Protein AF-A0A0F9B586-F1 (afdb_monomer)

Organism: NCBI:txid412755

Radius of gyration: 29.99 Å; Cα contacts (8 Å, |Δi|>4): 279; chains: 1; bounding box: 81×64×62 Å

Secondary structure (DSSP, 8-state):
-----SEEEEEEEEEETTTTEEEE-GGGGT---HHHHHHHHHHHTT--TTTSPPPPEEEEEEEE--SS-SSS-SS-EEEEEEGGGTHHHHHHHHHH-GGGGGTT-TTT-EEEEEEEEEEEETTEEEEEEEEEEEEEPSSPPPGGGGGGS--TTSSS----HHHHHHHHHT---GGGGSSSTTTGGGS-S--------------------TTSS-TTTSTTSSGGGGG-TTHHHHGGG-

Foldseek 3Di:
DDDDDFKQKWWWFFLFPPVRDIATACVSVPDDAPLVVQQVVCVVVVHDPVPGRDGTFIKMWGFAADDPDPPDHRATDIDIDTCQQEVVVVVVVCVVPVVLVCQVPQFFHWDWDWDWDWDDDPRDIDTHTPDIDTHHDPHGGDPCSSVVTDDPVVVHDHDDNVVSVCSRVVPDDPPPPPPPPPPPPPPPDDDDDDDDDDDDDDDDDDDQFPVRDHQQPCQPVDPVLVVGPCSVVSVVSD

pLDDT: mean 80.59, std 20.99, range [25.33, 97.44]

Sequence (238 aa):
KGNPWYKRPIWVHRSIGTDNDSVVCLKTIGKKCPICIYREEQLKGGMDYKEAIKKPQLRNLYCLIPKGHKDYDEEIHIWDIANGNFQQELDNELDEAPELGIFPDPADGKTLRIRFSEDSFLGNKFAQASRIDFEDRKKKYKDSIMDKAPNLDEAFTVLSYKDLEQKFLEIENEEEEEEQTQSEKKRKKKSLKKKGKEKKVDKKGKKKCPHGHKLGKDFDDFDDCDKCEVRKACEKES

Mean predicted aligned error: 15.21 Å

Solvent-accessible surface area (backbone atoms only — not comparable to full-atom values): 15115 Å² total; per-residue (Å²): 136,83,78,94,70,57,65,43,75,40,30,31,36,66,65,42,45,94,84,45,39,74,44,54,37,38,58,56,77,75,40,86,34,57,72,60,50,55,31,51,52,39,49,74,72,66,46,53,79,89,78,38,66,77,76,61,45,57,28,33,39,30,66,44,60,50,76,93,46,93,92,46,69,78,46,87,44,80,46,79,44,49,32,83,33,41,53,51,54,53,49,53,55,33,71,78,38,57,80,59,66,49,30,82,45,56,58,83,21,40,40,80,49,74,41,70,40,84,45,74,56,97,88,45,74,45,72,28,54,76,46,76,45,82,39,82,56,95,65,64,46,60,73,73,56,60,80,71,53,78,63,67,82,74,72,59,73,76,68,53,66,65,57,49,40,32,50,58,70,66,54,81,68,82,73,72,70,71,77,68,68,76,76,62,81,77,76,86,78,82,83,90,84,85,85,92,83,91,81,84,88,85,90,85,91,79,90,71,45,92,88,72,55,59,70,21,76,59,72,77,77,46,84,67,46,84,76,38,91,57,42,77,60,21,61,73,60,82

Structure (mmCIF, N/CA/C/O backbone):
data_AF-A0A0F9B586-F1
#
_entry.id   AF-A0A0F9B586-F1
#
loop_
_atom_site.group_PDB
_atom_site.id
_atom_site.type_symbol
_atom_site.label_atom_id
_atom_site.label_alt_id
_atom_site.label_comp_id
_atom_site.label_asym_id
_atom_site.label_entity_id
_atom_site.label_seq_id
_atom_site.pdbx_PDB_ins_code
_atom_site.Cartn_x
_atom_site.Cartn_y
_atom_site.Cartn_z
_atom_site.occupancy
_atom_site.B_iso_or_equiv
_atom_site.auth_seq_id
_atom_site.auth_comp_id
_atom_site.auth_asym_id
_atom_site.auth_atom_id
_atom_site.pdbx_PDB_model_num
ATOM 1 N N . LYS A 1 1 ? -12.264 -18.801 -0.108 1.00 46.25 1 LYS A N 1
ATOM 2 C CA . LYS A 1 1 ? -12.443 -17.647 0.804 1.00 46.25 1 LYS A CA 1
ATOM 3 C C . LYS A 1 1 ? -11.095 -17.403 1.467 1.00 46.25 1 LYS A C 1
ATOM 5 O O . LYS A 1 1 ? -10.539 -18.369 1.971 1.00 46.25 1 LYS A O 1
ATOM 10 N N . GLY A 1 2 ? -10.530 -16.204 1.314 1.00 56.53 2 GLY A N 1
ATOM 11 C CA . GLY A 1 2 ? -9.230 -15.840 1.891 1.00 56.53 2 GLY A CA 1
ATOM 12 C C . GLY A 1 2 ? -9.328 -15.510 3.381 1.00 56.53 2 GLY A C 1
ATOM 13 O O . GLY A 1 2 ? -10.416 -15.563 3.955 1.00 56.53 2 GLY A O 1
ATOM 14 N N . ASN A 1 3 ? -8.194 -15.170 3.993 1.00 60.81 3 ASN A N 1
ATOM 15 C CA . ASN A 1 3 ? -8.160 -14.690 5.372 1.00 60.81 3 ASN A CA 1
ATOM 16 C C . ASN A 1 3 ? -8.679 -13.245 5.438 1.00 60.81 3 ASN A C 1
ATOM 18 O O . ASN A 1 3 ? -8.354 -12.460 4.543 1.00 60.81 3 ASN A O 1
ATOM 22 N N . PRO A 1 4 ? -9.458 -12.876 6.472 1.00 66.00 4 PRO A N 1
ATOM 23 C CA . PRO A 1 4 ? -9.844 -11.491 6.687 1.00 66.00 4 PRO A CA 1
ATOM 24 C C . PRO A 1 4 ? -8.580 -10.660 6.863 1.00 66.00 4 PRO A C 1
ATOM 26 O O . PRO A 1 4 ? -7.723 -10.964 7.695 1.00 66.00 4 PRO A O 1
ATOM 29 N N . TRP A 1 5 ? -8.442 -9.636 6.033 1.00 80.56 5 TRP A N 1
ATOM 30 C CA . TRP A 1 5 ? -7.235 -8.838 6.000 1.00 80.56 5 TRP A CA 1
ATOM 31 C C . TRP A 1 5 ? -7.595 -7.380 5.749 1.00 80.56 5 TRP A C 1
ATOM 33 O O . TRP A 1 5 ? -8.397 -7.058 4.878 1.00 80.56 5 TRP A O 1
ATOM 43 N N . TYR A 1 6 ? -7.026 -6.498 6.563 1.00 86.12 6 TYR A N 1
ATOM 44 C CA . TYR A 1 6 ? -7.414 -5.090 6.632 1.00 86.12 6 TYR A CA 1
ATOM 45 C C . TYR A 1 6 ? -6.625 -4.200 5.662 1.00 86.12 6 TYR A C 1
ATOM 47 O O . TYR A 1 6 ? -6.967 -3.027 5.504 1.00 86.12 6 TYR A O 1
ATOM 55 N N . LYS A 1 7 ? -5.568 -4.736 5.027 1.00 93.00 7 LYS A N 1
ATOM 56 C CA . LYS A 1 7 ? -4.679 -3.987 4.127 1.00 93.00 7 LYS A CA 1
ATOM 57 C C . LYS A 1 7 ? -4.295 -4.760 2.869 1.00 93.00 7 LYS A C 1
ATOM 59 O O . LYS A 1 7 ? -3.895 -5.906 2.958 1.00 93.00 7 LYS A O 1
ATOM 64 N N . ARG A 1 8 ? -4.265 -4.145 1.694 1.00 94.62 8 ARG A N 1
ATOM 65 C CA . ARG A 1 8 ? -3.755 -4.772 0.468 1.00 94.62 8 ARG A CA 1
ATOM 66 C C . ARG A 1 8 ? -2.585 -3.968 -0.099 1.00 94.62 8 ARG A C 1
ATOM 68 O O . ARG A 1 8 ? -2.818 -2.887 -0.641 1.00 94.62 8 ARG A O 1
ATOM 75 N N . PRO A 1 9 ? -1.336 -4.467 0.006 1.00 95.19 9 PRO A N 1
ATOM 76 C CA . PRO A 1 9 ? -0.193 -3.823 -0.628 1.00 95.19 9 PRO A CA 1
ATOM 77 C C . PRO A 1 9 ? -0.266 -3.981 -2.148 1.00 95.19 9 PRO A C 1
ATOM 79 O O . PRO A 1 9 ? -0.457 -5.094 -2.654 1.00 95.19 9 PRO A O 1
ATOM 82 N N . ILE A 1 10 ? -0.069 -2.874 -2.863 1.00 96.44 10 ILE A N 1
ATOM 83 C CA . ILE A 1 10 ? -0.031 -2.796 -4.324 1.00 96.44 10 ILE A CA 1
ATOM 84 C C . ILE A 1 10 ? 1.174 -1.970 -4.789 1.00 96.44 10 ILE A C 1
ATOM 86 O O . ILE A 1 10 ? 1.531 -0.950 -4.200 1.00 96.44 10 ILE A O 1
ATOM 90 N N . TRP A 1 11 ? 1.817 -2.408 -5.866 1.00 97.44 11 TRP A N 1
ATOM 91 C CA . TRP A 1 11 ? 2.854 -1.643 -6.555 1.00 97.44 11 TRP A CA 1
ATOM 92 C C . TRP A 1 11 ? 2.213 -0.847 -7.687 1.00 97.44 11 TRP A C 1
ATOM 94 O O . TRP A 1 11 ? 1.487 -1.416 -8.497 1.00 97.44 11 TRP A O 1
ATOM 104 N N . VAL A 1 12 ? 2.506 0.449 -7.774 1.00 97.00 12 VAL A N 1
ATOM 105 C CA . VAL A 1 12 ? 1.878 1.362 -8.740 1.00 97.00 12 VAL A CA 1
ATOM 106 C C . VAL A 1 12 ? 2.946 2.121 -9.517 1.00 97.00 12 VAL A C 1
ATOM 108 O O . VAL A 1 12 ? 3.847 2.718 -8.927 1.00 97.00 12 VAL A O 1
ATOM 111 N N . HIS A 1 13 ? 2.844 2.112 -10.842 1.00 95.81 13 HIS A N 1
ATOM 112 C CA . HIS A 1 13 ? 3.557 3.054 -11.695 1.00 95.81 13 HIS A CA 1
ATOM 113 C C . HIS A 1 13 ? 2.714 4.319 -11.854 1.00 95.81 13 HIS A C 1
ATOM 115 O O . HIS A 1 13 ? 1.497 4.235 -11.985 1.00 95.81 13 HIS A O 1
ATOM 121 N N . ARG A 1 14 ? 3.361 5.483 -11.819 1.00 92.50 14 ARG A N 1
ATOM 122 C CA . ARG A 1 14 ? 2.729 6.796 -11.999 1.00 92.50 14 ARG A CA 1
ATOM 123 C C . ARG A 1 14 ? 3.333 7.495 -13.202 1.00 92.50 14 ARG A C 1
ATOM 125 O O . ARG A 1 14 ? 4.481 7.198 -13.537 1.00 92.50 14 ARG A O 1
ATOM 132 N N . SER A 1 15 ? 2.607 8.472 -13.741 1.00 89.50 15 SER A N 1
ATOM 133 C CA . SER A 1 15 ? 3.040 9.247 -14.907 1.00 89.50 15 SER A CA 1
ATOM 134 C C . SER A 1 15 ? 3.249 8.342 -16.122 1.00 89.50 15 SER A C 1
ATOM 136 O O . SER A 1 15 ? 4.298 8.393 -16.759 1.00 89.50 15 SER A O 1
ATOM 138 N N . ILE A 1 16 ? 2.285 7.449 -16.371 1.00 89.38 16 ILE A N 1
ATOM 139 C CA . ILE A 1 16 ? 2.297 6.550 -17.527 1.00 89.38 16 ILE A CA 1
ATOM 140 C C . ILE A 1 16 ? 1.427 7.140 -18.632 1.00 89.38 16 ILE A C 1
ATOM 142 O O . ILE A 1 16 ? 0.268 7.470 -18.389 1.00 89.38 16 ILE A O 1
ATOM 146 N N . GLY A 1 17 ? 2.005 7.251 -19.827 1.00 80.50 17 GLY A N 1
ATOM 147 C CA . GLY A 1 17 ? 1.382 7.896 -20.976 1.00 80.50 17 GLY A CA 1
ATOM 148 C C . GLY A 1 17 ? 1.203 9.410 -20.811 1.00 80.50 17 GLY A C 1
ATOM 149 O O . GLY A 1 17 ? 1.510 10.006 -19.772 1.00 80.50 17 GLY A O 1
ATOM 150 N N . THR A 1 18 ? 0.675 10.025 -21.856 1.00 76.50 18 THR A N 1
ATOM 151 C CA . THR A 1 18 ? 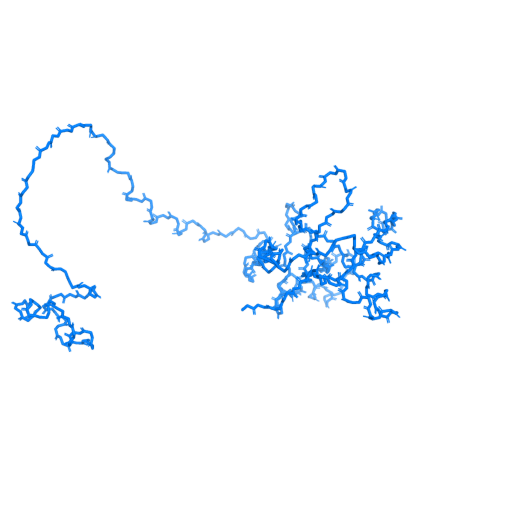0.352 11.452 -21.986 1.00 76.50 18 THR A CA 1
ATOM 152 C C . THR A 1 18 ? -0.650 11.928 -20.935 1.00 76.50 18 THR A C 1
ATOM 154 O O . THR A 1 18 ? -0.503 13.030 -20.401 1.00 76.50 18 THR A O 1
ATOM 157 N N . ASP A 1 19 ? -1.582 11.062 -20.536 1.00 83.12 19 ASP A N 1
ATOM 158 C CA . ASP A 1 19 ? -2.576 11.335 -19.490 1.00 83.12 19 ASP A CA 1
ATOM 159 C C . ASP A 1 19 ? -2.004 11.285 -18.061 1.00 83.12 19 ASP A C 1
ATOM 161 O O . ASP A 1 19 ? -2.688 11.619 -17.093 1.00 83.12 19 ASP A O 1
ATOM 165 N N . ASN A 1 20 ? -0.724 10.927 -17.900 1.00 84.81 20 ASN A N 1
ATOM 166 C CA . ASN A 1 20 ? -0.061 10.772 -16.602 1.00 84.81 20 ASN A CA 1
ATOM 167 C C . ASN A 1 20 ? -0.755 9.766 -15.664 1.00 84.81 20 ASN A C 1
ATOM 169 O O . ASN A 1 20 ? -0.754 9.928 -14.436 1.00 84.81 20 ASN A O 1
ATOM 173 N N . ASP A 1 21 ? -1.284 8.687 -16.233 1.00 89.75 21 ASP A N 1
ATOM 174 C CA . ASP A 1 21 ? -2.068 7.693 -15.515 1.00 89.75 21 ASP A CA 1
ATOM 175 C C . ASP A 1 21 ? -1.278 6.962 -14.421 1.00 89.75 21 ASP A C 1
ATOM 177 O O . ASP A 1 21 ? -0.043 6.848 -14.431 1.00 89.75 21 ASP A O 1
ATOM 181 N N . SER A 1 22 ? -2.034 6.428 -13.457 1.00 92.88 22 SER A N 1
ATOM 182 C CA . SER A 1 22 ? -1.536 5.499 -12.443 1.00 92.88 22 SER A CA 1
ATOM 183 C C . SER A 1 22 ? -2.001 4.082 -12.758 1.00 92.88 22 SER A C 1
ATOM 185 O O . SER A 1 22 ? -3.197 3.811 -12.795 1.00 92.88 22 SER A O 1
ATOM 187 N N . VAL A 1 23 ? -1.054 3.165 -12.951 1.00 94.94 23 VAL A N 1
ATOM 188 C CA . VAL A 1 23 ? -1.332 1.770 -13.324 1.00 94.94 23 VAL A CA 1
ATOM 189 C C . VAL A 1 23 ? -0.714 0.799 -12.327 1.00 94.94 23 VAL A C 1
ATOM 191 O O . VAL A 1 23 ? 0.388 1.014 -11.811 1.00 94.94 23 VAL A O 1
ATOM 194 N N . VAL A 1 24 ? -1.417 -0.298 -12.050 1.00 96.69 24 VAL A N 1
ATOM 195 C CA . VAL A 1 24 ? -0.916 -1.344 -11.155 1.00 96.69 24 VAL A CA 1
ATOM 196 C C . VAL A 1 24 ? 0.222 -2.098 -11.838 1.00 96.69 24 VAL A C 1
ATOM 198 O O . VAL A 1 24 ? 0.081 -2.647 -12.927 1.00 96.69 24 VAL A O 1
ATOM 201 N N . CYS A 1 25 ? 1.369 -2.154 -11.173 1.00 97.31 25 CYS A N 1
ATOM 202 C CA . CYS A 1 25 ? 2.519 -2.933 -11.601 1.00 97.31 25 CYS A CA 1
ATOM 203 C C . CYS A 1 25 ? 2.229 -4.433 -11.455 1.00 97.31 25 CYS A C 1
ATOM 205 O O . CYS A 1 25 ? 1.771 -4.884 -10.399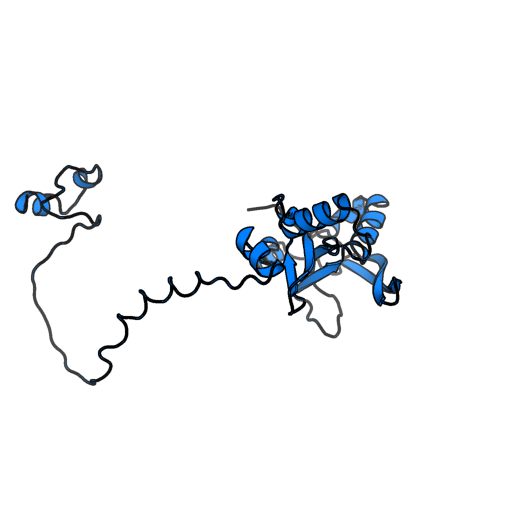 1.00 97.31 25 CYS A O 1
ATOM 207 N N . LEU A 1 26 ? 2.611 -5.229 -12.458 1.00 97.00 26 LEU A N 1
ATOM 208 C CA . LEU A 1 26 ? 2.456 -6.692 -12.443 1.00 97.00 26 LEU A CA 1
ATOM 209 C C . LEU A 1 26 ? 3.230 -7.385 -11.309 1.00 97.00 26 LEU A C 1
ATOM 211 O O . LEU A 1 26 ? 2.882 -8.500 -10.912 1.00 97.00 26 LEU A O 1
ATOM 215 N N . LYS A 1 27 ? 4.206 -6.695 -10.703 1.00 95.38 27 LYS A N 1
ATOM 216 C CA . LYS A 1 27 ? 4.889 -7.146 -9.483 1.00 95.38 27 LYS A CA 1
ATOM 217 C C . LYS A 1 27 ? 3.916 -7.385 -8.322 1.00 95.38 27 LYS A C 1
ATOM 219 O O . LYS A 1 27 ? 4.165 -8.265 -7.505 1.00 95.38 27 LYS A O 1
ATOM 224 N N . THR A 1 28 ? 2.795 -6.660 -8.271 1.00 94.56 28 THR A N 1
ATOM 225 C CA . THR A 1 28 ? 1.722 -6.841 -7.270 1.00 94.56 28 THR A CA 1
ATOM 226 C C . THR A 1 28 ? 1.175 -8.267 -7.237 1.00 94.56 28 THR A C 1
ATOM 228 O O . THR A 1 28 ? 0.788 -8.754 -6.176 1.00 94.56 28 THR A O 1
ATOM 231 N N . ILE A 1 29 ? 1.174 -8.942 -8.389 1.00 94.44 29 ILE A N 1
ATOM 232 C CA . ILE A 1 29 ? 0.717 -10.327 -8.557 1.00 94.44 29 ILE A CA 1
ATOM 233 C C . ILE A 1 29 ? 1.878 -11.290 -8.859 1.00 94.44 29 ILE A C 1
ATOM 235 O O . ILE A 1 29 ? 1.662 -12.381 -9.377 1.00 94.44 29 ILE A O 1
ATOM 239 N N . GLY A 1 30 ? 3.121 -10.878 -8.584 1.00 94.38 30 GLY A N 1
ATOM 240 C CA . GLY A 1 30 ? 4.318 -11.703 -8.776 1.00 94.38 30 GLY A CA 1
ATOM 241 C C . GLY A 1 30 ? 4.713 -11.955 -10.236 1.00 94.38 30 GLY A C 1
ATOM 242 O O . GLY A 1 30 ? 5.564 -12.804 -10.494 1.00 94.38 30 GLY A O 1
ATOM 243 N N . LYS A 1 31 ? 4.126 -11.238 -11.202 1.00 96.25 31 LYS A N 1
ATOM 244 C CA . LYS A 1 31 ? 4.460 -11.370 -12.628 1.00 96.25 31 LYS A CA 1
ATOM 245 C C . LYS A 1 31 ? 5.524 -10.351 -13.049 1.00 96.25 31 LYS A C 1
ATOM 247 O O . LYS A 1 31 ? 5.676 -9.291 -12.439 1.00 96.25 31 LYS A O 1
ATOM 252 N N . LYS A 1 32 ? 6.252 -10.665 -14.126 1.00 96.50 32 LYS A N 1
ATOM 253 C CA . LYS A 1 32 ? 7.182 -9.723 -14.769 1.00 96.50 32 LYS A CA 1
ATOM 254 C C . LYS A 1 32 ? 6.403 -8.535 -15.337 1.00 96.50 32 LYS A C 1
ATOM 256 O O . LYS A 1 32 ? 5.358 -8.734 -15.945 1.00 96.50 32 LYS A O 1
ATOM 261 N N . CYS A 1 33 ? 6.912 -7.323 -15.128 1.00 97.12 33 CYS A N 1
ATOM 262 C CA . CYS A 1 33 ? 6.280 -6.079 -15.566 1.00 97.12 33 CYS A CA 1
ATOM 263 C C . CYS A 1 33 ? 7.090 -5.454 -16.716 1.00 97.12 33 CYS A C 1
ATOM 265 O O . CYS A 1 33 ? 8.284 -5.231 -16.496 1.00 97.12 33 CYS A O 1
ATOM 267 N N . PRO A 1 34 ? 6.479 -5.123 -17.873 1.00 96.31 34 PRO A N 1
ATOM 268 C CA . PRO A 1 34 ? 7.181 -4.497 -18.997 1.00 96.31 34 PRO A CA 1
ATOM 269 C C . PRO A 1 34 ? 7.865 -3.195 -18.568 1.00 96.31 34 PRO A C 1
ATOM 271 O O . PRO A 1 34 ? 9.067 -3.044 -18.746 1.00 96.31 34 PRO A O 1
ATOM 274 N N . ILE A 1 35 ? 7.158 -2.309 -17.859 1.00 95.88 35 ILE A N 1
ATOM 275 C CA . ILE A 1 35 ? 7.696 -1.014 -17.399 1.00 95.88 35 ILE A CA 1
ATOM 276 C C . ILE A 1 35 ? 8.931 -1.194 -16.495 1.00 95.88 35 ILE A C 1
ATOM 278 O O . ILE A 1 35 ? 9.892 -0.428 -16.566 1.00 95.88 35 ILE A O 1
ATOM 282 N N . CYS A 1 36 ? 8.938 -2.221 -15.635 1.00 96.50 36 CYS A N 1
ATOM 283 C CA . CYS A 1 36 ? 10.104 -2.520 -14.799 1.00 96.50 36 CYS A CA 1
ATOM 284 C C . CYS A 1 36 ? 11.292 -3.042 -15.613 1.00 96.50 36 CYS A C 1
ATOM 286 O O . CYS A 1 36 ? 12.423 -2.705 -15.273 1.00 96.50 36 CYS A O 1
ATOM 288 N N . ILE A 1 37 ? 11.035 -3.845 -16.648 1.00 96.31 37 ILE A N 1
ATOM 289 C CA . ILE A 1 37 ? 12.070 -4.369 -17.547 1.00 96.31 37 ILE A CA 1
ATOM 290 C C . ILE A 1 37 ? 12.699 -3.214 -18.331 1.00 96.31 37 ILE A C 1
ATOM 292 O O . ILE A 1 37 ? 13.910 -3.037 -18.251 1.00 96.31 37 ILE A O 1
ATOM 296 N N . TYR A 1 38 ? 11.883 -2.362 -18.961 1.00 94.88 38 TYR A N 1
ATOM 297 C CA . TYR A 1 38 ? 12.353 -1.163 -19.667 1.00 94.88 38 TYR A CA 1
ATOM 298 C C . TYR A 1 38 ? 13.222 -0.272 -18.775 1.00 94.88 38 TYR A C 1
ATOM 300 O O . TYR A 1 38 ? 14.295 0.178 -19.175 1.00 94.88 38 TYR A O 1
ATOM 308 N N . ARG A 1 39 ? 12.799 -0.050 -17.524 1.00 94.19 39 ARG A N 1
ATOM 309 C CA . ARG A 1 39 ? 13.612 0.689 -16.551 1.00 94.19 39 ARG A CA 1
ATOM 310 C C . ARG A 1 39 ? 14.967 0.019 -16.305 1.00 94.19 39 ARG A C 1
ATOM 312 O O . ARG A 1 39 ? 15.984 0.702 -16.210 1.00 94.19 39 ARG A O 1
ATOM 319 N N . GLU A 1 40 ? 14.981 -1.294 -16.107 1.00 95.38 40 GLU A N 1
ATOM 320 C CA . GLU A 1 40 ? 16.211 -2.040 -15.840 1.00 95.38 40 GLU A CA 1
ATOM 321 C C . GLU A 1 40 ? 17.178 -1.968 -17.030 1.00 95.38 40 GLU A C 1
ATOM 323 O O . GLU A 1 40 ? 18.379 -1.793 -16.830 1.00 95.38 40 GLU A O 1
ATOM 328 N N . GLU A 1 41 ? 16.659 -2.031 -18.256 1.00 95.69 41 GLU A N 1
ATOM 329 C CA . GLU A 1 41 ? 17.431 -1.869 -19.490 1.00 95.69 41 GLU A CA 1
ATOM 330 C C . GLU A 1 41 ? 18.045 -0.472 -19.613 1.00 95.69 41 GLU A C 1
ATOM 332 O O . GLU A 1 41 ? 19.237 -0.366 -19.897 1.00 95.69 41 GLU A O 1
ATOM 337 N N . GLN A 1 42 ? 17.290 0.592 -19.312 1.00 94.25 42 GLN A N 1
ATOM 338 C CA . GLN A 1 42 ? 17.816 1.965 -19.284 1.00 94.25 42 GLN A CA 1
ATOM 339 C C . GLN A 1 42 ? 19.014 2.096 -18.338 1.00 94.25 42 GLN A C 1
ATOM 341 O O . GLN A 1 42 ? 20.060 2.627 -18.713 1.00 94.25 42 GLN A O 1
ATOM 346 N N . LEU A 1 43 ? 18.881 1.575 -17.116 1.00 94.44 43 LEU A N 1
ATOM 347 C CA . LEU A 1 43 ? 19.946 1.641 -16.114 1.00 94.44 43 LEU A CA 1
ATOM 348 C C . LEU A 1 43 ? 21.160 0.792 -16.511 1.00 94.44 43 LEU A C 1
ATOM 350 O O . LEU A 1 43 ? 22.294 1.232 -16.337 1.00 94.44 43 LEU A O 1
ATOM 354 N N . LYS A 1 44 ? 20.947 -0.404 -17.078 1.00 95.94 44 LYS A N 1
ATOM 355 C CA . LYS A 1 44 ? 22.033 -1.240 -17.623 1.00 95.94 44 LYS A CA 1
ATOM 356 C C . LYS A 1 44 ? 22.737 -0.574 -18.805 1.00 95.94 44 LYS A C 1
ATOM 358 O O . LYS A 1 44 ? 23.938 -0.758 -18.967 1.00 95.94 44 LYS A O 1
ATOM 363 N N . GLY A 1 45 ? 22.008 0.215 -19.591 1.00 94.81 45 GLY A N 1
ATOM 364 C CA . GLY A 1 45 ? 22.536 1.050 -20.669 1.00 94.81 45 GLY A CA 1
ATOM 365 C C . GLY A 1 45 ? 23.280 2.304 -20.197 1.00 94.81 45 GLY A C 1
ATOM 366 O O . GLY A 1 45 ? 23.761 3.060 -21.035 1.00 94.81 45 GLY A O 1
ATOM 367 N N . GLY A 1 46 ? 23.389 2.535 -18.884 1.00 94.19 46 GLY A N 1
ATOM 368 C CA . GLY A 1 46 ? 24.121 3.665 -18.309 1.00 94.19 46 GLY A CA 1
ATOM 369 C C . GLY A 1 46 ? 23.316 4.962 -18.182 1.00 94.19 46 GLY A C 1
ATOM 370 O O . GLY A 1 46 ? 23.909 6.000 -17.900 1.00 94.19 46 GLY A O 1
ATOM 371 N N . MET A 1 47 ? 21.992 4.925 -18.373 1.00 94.75 47 MET A N 1
ATOM 372 C CA . MET A 1 47 ? 21.126 6.088 -18.146 1.00 94.75 47 MET A CA 1
ATOM 373 C C . MET A 1 47 ? 21.156 6.516 -16.673 1.00 94.75 47 MET A C 1
ATOM 375 O O . MET A 1 47 ? 21.109 5.671 -15.772 1.00 94.75 47 MET A O 1
ATOM 379 N N . ASP A 1 48 ? 21.181 7.828 -16.422 1.00 93.38 48 ASP A N 1
ATOM 380 C CA . ASP A 1 48 ? 21.137 8.356 -15.060 1.00 93.38 48 ASP A CA 1
ATOM 381 C C . ASP A 1 48 ? 19.823 7.978 -14.362 1.00 93.38 48 ASP A C 1
ATOM 383 O O . ASP A 1 48 ? 18.736 7.984 -14.946 1.00 93.38 48 ASP A O 1
ATOM 387 N N . TYR A 1 49 ? 19.906 7.677 -13.066 1.00 88.56 49 TYR A N 1
ATOM 388 C CA . TYR A 1 49 ? 18.750 7.267 -12.272 1.00 88.56 49 TYR A CA 1
ATOM 389 C C . TYR A 1 49 ? 17.609 8.298 -12.285 1.00 88.56 49 TYR A C 1
ATOM 391 O O . TYR A 1 49 ? 16.446 7.898 -12.176 1.00 88.56 49 TYR A O 1
ATOM 399 N N . LYS A 1 50 ? 17.928 9.598 -12.366 1.00 88.00 50 LYS A N 1
ATOM 400 C CA . LYS A 1 50 ? 16.949 10.693 -12.372 1.00 88.00 50 LYS A CA 1
ATOM 401 C C . LYS A 1 50 ? 16.234 10.829 -13.714 1.00 88.00 50 LYS A C 1
ATOM 403 O O . LYS A 1 50 ? 15.115 11.334 -13.730 1.00 88.00 50 LYS A O 1
ATOM 408 N N . GLU A 1 51 ? 16.870 10.387 -14.794 1.00 88.81 51 GLU A N 1
ATOM 409 C CA . GLU A 1 51 ? 16.328 10.422 -16.156 1.00 88.81 51 GLU A CA 1
ATOM 410 C C . GLU A 1 51 ? 15.567 9.138 -16.501 1.00 88.81 51 GLU A C 1
ATOM 412 O O . GLU A 1 51 ? 14.593 9.167 -17.251 1.00 88.81 51 GLU A O 1
ATOM 417 N N . ALA A 1 52 ? 15.966 8.011 -15.909 1.00 91.12 52 ALA A N 1
ATOM 418 C CA . ALA A 1 52 ? 15.302 6.732 -16.103 1.00 91.12 52 ALA A CA 1
ATOM 419 C C . ALA A 1 52 ? 13.864 6.717 -15.551 1.00 91.12 52 ALA A C 1
ATOM 421 O O . ALA A 1 52 ? 13.532 7.375 -14.560 1.00 91.12 52 ALA A O 1
ATOM 422 N N . ILE A 1 53 ? 13.020 5.863 -16.140 1.00 91.50 53 ILE A N 1
ATOM 423 C CA . ILE A 1 53 ? 11.606 5.671 -15.766 1.00 91.50 53 ILE A CA 1
ATOM 424 C C . ILE A 1 53 ? 11.472 5.485 -14.256 1.00 91.50 53 ILE A C 1
ATOM 426 O O . ILE A 1 53 ? 12.140 4.630 -13.682 1.00 91.50 53 ILE A O 1
ATOM 430 N N . LYS A 1 54 ? 10.586 6.224 -13.584 1.00 91.50 54 LYS A N 1
ATOM 431 C CA . LYS A 1 54 ? 10.451 6.135 -12.120 1.00 91.50 54 LYS A CA 1
ATOM 432 C C . LYS A 1 54 ? 10.141 4.705 -11.661 1.00 91.50 54 LYS A C 1
ATOM 434 O O . LYS A 1 54 ? 9.316 3.995 -12.238 1.00 91.50 54 LYS A O 1
ATOM 439 N N . LYS A 1 55 ? 10.784 4.287 -10.564 1.00 93.56 55 LYS A N 1
ATOM 440 C CA . LYS A 1 55 ? 10.476 3.007 -9.909 1.00 93.56 55 LYS A CA 1
ATOM 441 C C . LYS A 1 55 ? 8.998 2.969 -9.479 1.00 93.56 55 LYS A C 1
ATOM 443 O O . LYS A 1 55 ? 8.478 4.009 -9.063 1.00 93.56 55 LYS A O 1
ATOM 448 N N . PRO A 1 56 ? 8.334 1.800 -9.514 1.00 95.94 56 PRO A N 1
ATOM 449 C CA . PRO A 1 56 ? 6.984 1.687 -8.979 1.00 95.94 56 PRO A CA 1
ATOM 450 C C . PRO A 1 56 ? 6.981 2.015 -7.483 1.00 95.94 56 PRO A C 1
ATOM 452 O O . PRO A 1 56 ? 7.917 1.682 -6.750 1.00 95.94 56 PRO A O 1
ATOM 455 N N . GLN A 1 57 ? 5.917 2.667 -7.031 1.00 95.00 57 GLN A N 1
ATOM 456 C CA . GLN A 1 57 ? 5.706 3.021 -5.635 1.00 95.00 57 GLN A CA 1
ATOM 457 C C . GLN A 1 57 ? 4.857 1.953 -4.951 1.00 95.00 57 GLN A C 1
ATOM 459 O O . GLN A 1 57 ? 3.835 1.533 -5.490 1.00 95.00 57 GLN A O 1
ATOM 464 N N . LEU A 1 58 ? 5.273 1.527 -3.758 1.00 96.38 58 LEU A N 1
ATOM 465 C CA . LEU A 1 58 ? 4.459 0.665 -2.908 1.00 96.38 58 LEU A CA 1
ATOM 466 C C . LEU A 1 58 ? 3.401 1.517 -2.199 1.00 96.38 58 LEU A C 1
ATOM 468 O O . LEU A 1 58 ? 3.727 2.500 -1.525 1.00 96.38 58 LEU A O 1
ATOM 472 N N . ARG A 1 59 ? 2.139 1.136 -2.359 1.00 95.94 59 ARG A N 1
ATOM 473 C CA . ARG A 1 59 ? 0.977 1.733 -1.700 1.00 95.94 59 ARG A CA 1
ATOM 474 C C . ARG A 1 59 ? 0.188 0.643 -0.991 1.00 95.94 59 ARG A C 1
ATOM 476 O O . ARG A 1 59 ? 0.328 -0.533 -1.320 1.00 95.94 59 ARG A O 1
ATOM 483 N N . ASN A 1 60 ? -0.619 1.031 -0.017 1.00 95.62 60 ASN A N 1
ATOM 484 C CA . ASN A 1 60 ? -1.487 0.125 0.716 1.00 95.62 60 ASN A CA 1
ATOM 485 C C . ASN A 1 60 ? -2.922 0.635 0.630 1.00 95.62 60 ASN A C 1
ATOM 487 O O . ASN A 1 60 ? -3.186 1.796 0.945 1.00 95.62 60 ASN A O 1
ATOM 491 N N . LEU A 1 61 ? -3.826 -0.253 0.222 1.00 95.62 61 LEU A N 1
ATOM 492 C CA . LEU A 1 61 ? -5.264 -0.042 0.323 1.00 95.62 61 LEU A CA 1
ATOM 493 C C . LEU A 1 61 ? -5.731 -0.552 1.682 1.00 95.62 61 LEU A C 1
ATOM 495 O O . LEU A 1 61 ? -5.509 -1.721 1.985 1.00 95.62 61 LEU A O 1
ATOM 499 N N . TYR A 1 62 ? -6.385 0.277 2.483 1.00 95.38 62 TYR A N 1
ATOM 500 C CA . TYR A 1 62 ? -6.970 -0.130 3.760 1.00 95.38 62 TYR A CA 1
ATOM 501 C C . TYR A 1 62 ? -8.484 -0.121 3.686 1.00 95.38 62 TYR A C 1
ATOM 503 O O . TYR A 1 62 ? -9.068 0.817 3.154 1.00 95.38 62 TYR A O 1
ATOM 511 N N .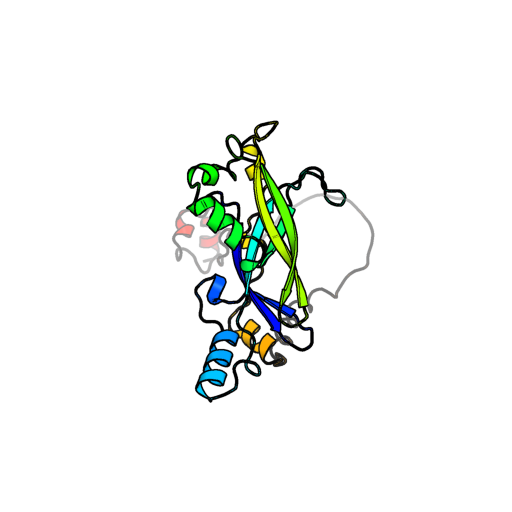 CYS A 1 63 ? -9.106 -1.126 4.289 1.00 93.62 63 CYS A N 1
ATOM 512 C CA . CYS A 1 63 ? -10.525 -1.095 4.614 1.00 93.62 63 CYS A CA 1
ATOM 513 C C . CYS A 1 63 ? -10.673 -0.518 6.027 1.00 93.62 63 CYS A C 1
ATOM 515 O O . CYS A 1 63 ? -10.272 -1.165 6.996 1.00 93.62 63 CYS A O 1
ATOM 517 N N . LEU A 1 64 ? -11.208 0.698 6.160 1.00 93.31 64 LEU A N 1
ATOM 518 C CA . LEU A 1 64 ? -11.292 1.395 7.448 1.00 93.31 64 LEU A CA 1
ATOM 519 C C . LEU A 1 64 ? -12.629 2.097 7.665 1.00 93.31 64 LEU A C 1
ATOM 521 O O . LEU A 1 64 ? -13.407 2.278 6.737 1.00 93.31 64 LEU A O 1
ATOM 525 N N . ILE A 1 65 ? -12.872 2.507 8.910 1.00 93.69 65 ILE A N 1
ATOM 526 C CA . ILE A 1 65 ? -14.013 3.340 9.290 1.00 93.69 65 ILE A CA 1
ATOM 527 C C . ILE A 1 65 ? -13.455 4.613 9.925 1.00 93.69 65 ILE A C 1
ATOM 529 O O . ILE A 1 65 ? -12.895 4.529 11.025 1.00 93.69 65 ILE A O 1
ATOM 533 N N . PRO A 1 66 ? -13.571 5.781 9.273 1.00 94.94 66 PRO A N 1
ATOM 534 C CA . PRO A 1 66 ? -13.105 7.029 9.847 1.00 94.94 66 PRO A CA 1
ATOM 535 C C . PRO A 1 66 ? -13.980 7.379 11.054 1.00 94.94 66 PRO A C 1
ATOM 537 O O . PRO A 1 66 ? -15.198 7.213 11.026 1.00 94.94 66 PRO A O 1
ATOM 540 N N . LYS A 1 67 ? -13.354 7.832 12.143 1.00 93.44 67 LYS A N 1
ATOM 541 C CA . LYS A 1 67 ? -14.047 8.203 13.384 1.00 93.44 67 LYS A CA 1
ATOM 542 C C . LYS A 1 67 ? -13.992 9.700 13.603 1.00 93.44 67 LYS A C 1
ATOM 544 O O . LYS A 1 67 ? -12.906 10.271 13.638 1.00 93.44 67 LYS A O 1
ATOM 549 N N . GLY A 1 68 ? -15.163 10.323 13.745 1.00 90.31 68 GLY A N 1
ATOM 550 C CA . GLY A 1 68 ? -15.284 11.773 13.922 1.00 90.31 68 GLY A CA 1
ATOM 551 C C . GLY A 1 68 ? -14.662 12.609 12.794 1.00 90.31 68 GLY A C 1
ATOM 552 O O . GLY A 1 68 ? -14.217 13.729 13.051 1.00 90.31 68 GLY A O 1
ATOM 553 N N . HIS A 1 69 ? -14.583 12.074 11.570 1.00 91.38 69 HIS A N 1
ATOM 554 C CA . HIS A 1 69 ? -14.087 12.826 10.419 1.00 91.38 69 HIS A CA 1
ATOM 555 C C . HIS A 1 69 ? -15.166 13.789 9.912 1.00 91.38 69 HIS A C 1
ATOM 557 O O . HIS A 1 69 ? -16.351 13.480 9.957 1.00 91.38 69 HIS A O 1
ATOM 563 N N . LYS A 1 70 ? -14.762 14.972 9.440 1.00 91.25 70 LYS A N 1
ATOM 564 C CA . LYS A 1 70 ? -15.707 16.012 8.996 1.00 91.25 70 LYS A CA 1
ATOM 565 C C . LYS A 1 70 ? -16.357 15.683 7.654 1.00 91.25 70 LYS A C 1
ATOM 567 O O . LYS A 1 70 ? -17.541 15.931 7.480 1.00 91.25 70 LYS A O 1
ATOM 572 N N . ASP A 1 71 ? -15.564 15.125 6.742 1.00 93.00 71 ASP A N 1
ATOM 573 C CA . ASP A 1 71 ? -15.960 14.914 5.342 1.00 93.00 71 ASP A CA 1
ATOM 574 C C . ASP A 1 71 ? -16.389 13.476 5.017 1.00 93.00 71 ASP A C 1
ATOM 576 O O . ASP A 1 71 ? -16.786 13.201 3.890 1.00 93.00 71 ASP A O 1
ATOM 580 N N . TYR A 1 72 ? -16.280 12.549 5.975 1.00 92.69 72 TYR A N 1
ATOM 581 C CA . TYR A 1 72 ? -16.583 11.137 5.748 1.00 92.69 72 TYR A CA 1
ATOM 582 C C . TYR A 1 72 ? -17.458 10.598 6.870 1.00 92.69 72 TYR A C 1
ATOM 584 O O . TYR A 1 72 ? -17.126 10.750 8.048 1.00 92.69 72 TYR A O 1
ATOM 592 N N . ASP A 1 73 ? -18.535 9.923 6.482 1.00 93.50 73 ASP A N 1
ATOM 593 C CA . ASP A 1 73 ? -19.399 9.198 7.404 1.00 93.50 73 ASP A CA 1
ATOM 594 C C . ASP A 1 73 ? -18.651 8.032 8.058 1.00 93.50 73 ASP A C 1
ATOM 596 O O . ASP A 1 73 ? -17.728 7.457 7.470 1.00 93.50 73 ASP A O 1
ATOM 600 N N . GLU A 1 74 ? -19.083 7.642 9.262 1.00 93.81 74 GLU A N 1
ATOM 601 C CA . GLU A 1 74 ? -18.519 6.508 10.008 1.00 93.81 74 GLU A CA 1
ATOM 602 C C . GLU A 1 74 ? -18.953 5.141 9.439 1.00 93.81 74 GLU A C 1
ATOM 604 O O . GLU A 1 74 ? -19.413 4.251 10.163 1.00 93.81 74 GLU A O 1
ATOM 609 N N . GLU A 1 75 ? -18.774 4.969 8.136 1.00 92.12 75 GLU A N 1
ATOM 610 C CA . GLU A 1 75 ? -19.008 3.745 7.378 1.00 92.12 75 GLU A CA 1
ATOM 611 C C . GLU A 1 75 ? -17.688 3.183 6.833 1.00 92.12 75 GLU A C 1
ATOM 613 O O . GLU A 1 75 ? -16.614 3.722 7.095 1.00 92.12 75 GLU A O 1
ATOM 618 N N . ILE A 1 76 ? -17.741 2.048 6.135 1.00 92.69 76 ILE A N 1
ATOM 619 C CA . ILE A 1 76 ? -16.539 1.423 5.576 1.00 92.69 76 ILE A CA 1
ATOM 620 C C . ILE A 1 76 ? -16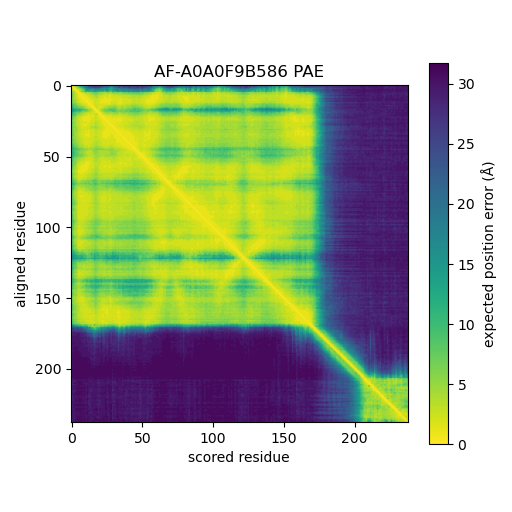.091 2.199 4.335 1.00 92.69 76 ILE A C 1
ATOM 622 O O . ILE A 1 76 ? -16.850 2.335 3.380 1.00 92.69 76 ILE A O 1
ATOM 626 N N . HIS A 1 77 ? -14.831 2.629 4.329 1.00 93.56 77 HIS A N 1
ATOM 627 C CA . HIS A 1 77 ? -14.167 3.283 3.204 1.00 93.56 77 HIS A CA 1
ATOM 628 C C . HIS A 1 77 ? -12.887 2.544 2.818 1.00 93.56 77 HIS A C 1
ATOM 630 O O . HIS A 1 77 ? -12.261 1.870 3.644 1.00 93.56 77 HIS A O 1
ATOM 636 N N . ILE A 1 78 ? -12.478 2.716 1.560 1.00 94.12 78 ILE A N 1
ATOM 637 C CA . ILE A 1 78 ? -11.156 2.305 1.085 1.00 94.12 78 ILE A CA 1
ATOM 638 C C . ILE A 1 78 ? -10.233 3.515 1.139 1.00 94.12 78 ILE A C 1
ATOM 640 O O . ILE A 1 78 ? -10.498 4.539 0.512 1.00 94.12 78 ILE A O 1
ATOM 644 N N . TRP A 1 79 ? -9.132 3.385 1.868 1.00 94.81 79 TRP A N 1
ATOM 645 C CA . TRP A 1 79 ? -8.118 4.424 1.967 1.00 94.81 79 TRP A CA 1
ATOM 646 C C . TRP A 1 79 ? -6.821 3.977 1.302 1.00 94.81 79 TRP A C 1
ATOM 648 O O . TRP A 1 79 ? -6.223 2.981 1.703 1.00 94.81 79 TRP A O 1
ATOM 658 N N . ASP A 1 80 ? -6.392 4.718 0.282 1.00 94.88 80 ASP A N 1
ATOM 659 C CA . ASP A 1 80 ? -5.144 4.483 -0.442 1.00 94.88 80 ASP A CA 1
ATOM 660 C C . ASP A 1 80 ? -4.046 5.448 0.029 1.00 94.88 80 ASP A C 1
ATOM 662 O O . ASP A 1 80 ? -4.132 6.666 -0.160 1.00 94.88 80 ASP A O 1
ATOM 666 N N . ILE A 1 81 ? -2.966 4.903 0.590 1.00 95.06 81 ILE A N 1
ATOM 667 C CA . ILE A 1 81 ? -1.822 5.687 1.063 1.00 95.06 81 ILE A CA 1
ATOM 668 C C . ILE A 1 81 ? -0.487 5.043 0.679 1.00 95.06 81 ILE A C 1
ATOM 670 O O . ILE A 1 81 ? -0.344 3.825 0.566 1.00 95.06 81 ILE A O 1
ATOM 674 N N . ALA A 1 82 ? 0.527 5.882 0.449 1.00 94.62 82 ALA A N 1
ATOM 675 C CA . ALA A 1 82 ? 1.880 5.412 0.173 1.00 94.62 82 ALA A CA 1
ATOM 676 C C . ALA A 1 82 ? 2.452 4.677 1.390 1.00 94.62 82 ALA A C 1
ATOM 678 O O . ALA A 1 82 ? 2.270 5.115 2.524 1.00 94.62 82 ALA A O 1
ATOM 679 N N . ASN A 1 83 ? 3.199 3.598 1.148 1.00 94.75 83 ASN A N 1
ATOM 680 C CA . ASN A 1 83 ? 3.763 2.781 2.221 1.00 94.75 83 ASN A CA 1
ATOM 681 C C . ASN A 1 83 ? 4.626 3.598 3.192 1.00 94.75 83 ASN A C 1
ATOM 683 O O . ASN A 1 83 ? 4.489 3.454 4.400 1.00 94.75 83 ASN A O 1
ATOM 687 N N . GLY A 1 84 ? 5.470 4.489 2.666 1.00 93.19 84 GLY A N 1
ATOM 688 C CA . GLY A 1 84 ? 6.335 5.331 3.494 1.00 93.19 84 GLY A CA 1
ATOM 689 C C . GLY A 1 84 ? 5.603 6.404 4.299 1.00 93.19 84 GLY A C 1
ATOM 690 O O . GLY A 1 84 ? 6.124 6.867 5.300 1.00 93.19 84 GLY A O 1
ATOM 691 N N . ASN A 1 85 ? 4.379 6.771 3.916 1.00 95.06 85 ASN A N 1
ATOM 692 C CA . ASN A 1 85 ? 3.653 7.846 4.592 1.00 95.06 85 ASN A CA 1
ATOM 693 C C . ASN A 1 85 ? 2.879 7.361 5.823 1.00 95.06 85 ASN A C 1
ATOM 695 O O . ASN A 1 85 ? 2.418 8.193 6.597 1.00 95.06 85 ASN A O 1
ATOM 699 N N . PHE A 1 86 ? 2.671 6.051 5.978 1.00 96.00 86 PHE A N 1
ATOM 700 C CA . PHE A 1 86 ? 1.891 5.500 7.089 1.00 96.00 86 PHE A CA 1
ATOM 701 C C . PHE A 1 86 ? 2.336 4.097 7.497 1.00 96.00 86 PHE A C 1
ATOM 703 O O . PHE A 1 86 ? 2.602 3.864 8.668 1.00 96.00 86 PHE A O 1
ATOM 710 N N . GLN A 1 87 ? 2.434 3.163 6.546 1.00 95.75 87 GLN A N 1
ATOM 711 C CA . GLN A 1 87 ? 2.673 1.755 6.872 1.00 95.75 87 GLN A CA 1
ATOM 712 C C . GLN A 1 87 ? 4.026 1.523 7.548 1.00 95.75 87 GLN A C 1
ATOM 714 O O . GLN A 1 87 ? 4.084 0.695 8.441 1.00 95.75 87 GLN A O 1
ATOM 719 N N . GLN A 1 88 ? 5.077 2.253 7.160 1.00 94.69 88 GLN A N 1
ATOM 720 C CA . GLN A 1 88 ? 6.381 2.142 7.825 1.00 94.69 88 GLN A CA 1
ATOM 721 C C . GLN A 1 88 ? 6.306 2.519 9.304 1.00 94.69 88 GLN A C 1
ATOM 723 O O . GLN A 1 88 ? 6.830 1.793 10.136 1.00 94.69 88 GLN A O 1
ATOM 728 N N . GLU A 1 89 ? 5.612 3.610 9.627 1.00 95.88 89 GLU A N 1
ATOM 729 C CA . GLU A 1 89 ? 5.438 4.027 11.017 1.00 95.88 89 GLU A CA 1
ATOM 730 C C . GLU A 1 89 ? 4.586 3.022 11.795 1.00 95.88 89 GLU A C 1
ATOM 732 O O . GLU A 1 89 ? 4.912 2.665 12.918 1.00 95.88 89 GLU A O 1
ATOM 737 N N . LEU A 1 90 ? 3.529 2.495 11.168 1.00 96.50 90 LEU A N 1
ATOM 738 C CA . LEU A 1 90 ? 2.720 1.440 11.771 1.00 96.50 90 LEU A CA 1
ATOM 739 C C . LEU A 1 90 ? 3.535 0.164 12.027 1.00 96.50 90 LEU A C 1
ATOM 741 O O . LEU A 1 90 ? 3.345 -0.462 13.061 1.00 96.50 90 LEU A O 1
ATOM 745 N N . ASP A 1 91 ? 4.402 -0.239 11.097 1.00 95.69 91 ASP A N 1
ATOM 746 C CA . ASP A 1 91 ? 5.265 -1.410 11.276 1.00 95.69 91 ASP A CA 1
ATOM 747 C C . ASP A 1 91 ? 6.257 -1.183 12.424 1.00 95.69 91 ASP A C 1
ATOM 749 O O . ASP A 1 91 ? 6.385 -2.063 13.265 1.00 95.69 91 ASP A O 1
ATOM 753 N N . ASN A 1 92 ? 6.865 0.005 12.532 1.00 96.00 92 ASN A N 1
ATOM 754 C CA . ASN A 1 92 ? 7.761 0.339 13.646 1.00 96.00 92 ASN A CA 1
ATOM 755 C C . ASN A 1 92 ? 7.053 0.211 15.008 1.00 96.00 92 ASN A C 1
ATOM 757 O O . ASN A 1 92 ? 7.561 -0.446 15.910 1.00 96.00 92 ASN A O 1
ATOM 761 N N . GLU A 1 93 ? 5.854 0.788 15.142 1.00 96.25 93 GLU A N 1
ATOM 762 C CA . GLU A 1 93 ? 5.058 0.716 16.379 1.00 96.25 93 GLU A CA 1
ATOM 763 C C . GLU A 1 93 ? 4.668 -0.732 16.730 1.00 96.25 93 GLU A C 1
ATOM 765 O O . GLU A 1 93 ? 4.653 -1.124 17.896 1.00 96.25 93 GLU A O 1
ATOM 770 N N . LEU A 1 94 ? 4.362 -1.557 15.722 1.00 95.69 94 LEU A N 1
ATOM 771 C CA . LEU A 1 94 ? 4.019 -2.969 15.917 1.00 95.69 94 LEU A CA 1
ATOM 772 C C . LEU A 1 94 ? 5.240 -3.854 16.187 1.00 95.69 94 LEU A C 1
ATOM 774 O O . LEU A 1 94 ? 5.103 -4.865 16.869 1.00 95.69 94 LEU A O 1
ATOM 778 N N . ASP A 1 95 ? 6.412 -3.499 15.670 1.00 96.56 95 ASP A N 1
ATOM 779 C CA . ASP A 1 95 ? 7.664 -4.187 15.980 1.00 96.56 95 ASP A CA 1
ATOM 780 C C . ASP A 1 95 ? 8.078 -3.923 17.439 1.00 96.56 95 ASP A C 1
ATOM 782 O O . ASP A 1 95 ? 8.571 -4.830 18.115 1.00 96.56 95 ASP A O 1
ATOM 786 N N . GLU A 1 96 ? 7.832 -2.710 17.948 1.00 96.50 96 GLU A N 1
ATOM 787 C CA . GLU A 1 96 ? 8.059 -2.355 19.355 1.00 96.50 96 GLU A CA 1
ATOM 788 C C . GLU A 1 96 ? 7.008 -2.956 20.302 1.00 96.50 96 GLU A C 1
ATOM 790 O O . GLU A 1 96 ? 7.354 -3.383 21.407 1.00 96.50 96 GLU A O 1
ATOM 795 N N . ALA A 1 97 ? 5.745 -3.033 19.870 1.00 95.94 97 ALA A N 1
ATOM 796 C CA . ALA A 1 97 ? 4.627 -3.563 20.653 1.00 95.94 97 ALA A CA 1
ATOM 797 C C . ALA A 1 97 ? 3.764 -4.565 19.847 1.00 95.94 97 ALA A C 1
ATOM 799 O O . ALA A 1 97 ? 2.638 -4.246 19.433 1.00 95.94 97 ALA A O 1
ATOM 800 N N . PRO A 1 98 ? 4.243 -5.810 19.634 1.00 95.31 98 PRO A N 1
ATOM 801 C CA . PRO A 1 98 ? 3.563 -6.806 18.798 1.00 95.31 98 PRO A CA 1
ATOM 802 C C . PRO A 1 98 ? 2.145 -7.169 19.252 1.00 95.31 98 PRO A C 1
ATOM 804 O O . PRO A 1 98 ? 1.301 -7.552 18.437 1.00 95.31 98 PRO A O 1
ATOM 807 N N . GLU A 1 99 ? 1.841 -7.031 20.543 1.00 94.56 99 GLU A N 1
ATOM 808 C CA . GLU A 1 99 ? 0.508 -7.255 21.105 1.00 94.56 99 GLU A CA 1
ATOM 809 C C . GLU A 1 99 ? -0.549 -6.294 20.545 1.00 94.56 99 GLU A C 1
ATOM 811 O O . GLU A 1 99 ? -1.736 -6.628 20.508 1.00 94.56 99 GLU A O 1
ATOM 816 N N . LEU A 1 100 ? -0.135 -5.120 20.055 1.00 94.62 100 LEU A N 1
ATOM 817 C CA . LEU A 1 100 ? -1.025 -4.160 19.409 1.00 94.62 100 LEU A CA 1
ATOM 818 C C . LEU A 1 100 ? -1.456 -4.620 18.013 1.00 94.62 100 LEU A C 1
ATOM 820 O O . LEU A 1 100 ? -2.434 -4.093 17.485 1.00 94.62 100 LEU A O 1
ATOM 824 N N . GLY A 1 101 ? -0.830 -5.661 17.452 1.00 93.06 101 GLY A N 1
ATOM 825 C CA . GLY A 1 101 ? -1.189 -6.262 16.164 1.00 93.06 101 GLY A CA 1
ATOM 826 C C . GLY A 1 101 ? -2.625 -6.793 16.084 1.00 93.06 101 GLY A C 1
ATOM 827 O O . GLY A 1 101 ? -3.147 -6.966 14.984 1.00 93.06 101 GLY A O 1
ATOM 828 N N . ILE A 1 102 ? -3.304 -6.980 17.224 1.00 93.50 102 ILE A N 1
ATOM 829 C CA . ILE A 1 102 ? -4.736 -7.319 17.297 1.00 93.50 102 ILE A CA 1
ATOM 830 C C . ILE A 1 102 ? -5.655 -6.157 16.888 1.00 93.50 102 ILE A C 1
ATOM 832 O O . ILE A 1 102 ? -6.856 -6.350 16.705 1.00 93.50 102 ILE A O 1
ATOM 836 N N . PHE A 1 103 ? -5.119 -4.945 16.684 1.00 94.56 103 PHE A N 1
ATOM 837 C CA . PHE A 1 103 ? -5.918 -3.752 16.414 1.00 94.56 103 PHE A CA 1
ATOM 838 C C . PHE A 1 103 ? -6.975 -3.864 15.295 1.00 94.56 103 PHE A C 1
ATOM 840 O O . PHE A 1 103 ? -8.003 -3.198 15.454 1.00 94.56 103 PHE A O 1
ATOM 847 N N . PRO A 1 104 ? -6.811 -4.633 14.194 1.00 93.25 104 PRO A N 1
ATOM 848 C CA . PRO A 1 104 ? -7.817 -4.679 13.139 1.00 93.25 104 PRO A CA 1
ATOM 849 C C . PRO A 1 104 ? -8.980 -5.626 13.461 1.00 93.25 104 PRO A C 1
ATOM 851 O O . PRO A 1 104 ? -10.000 -5.567 12.777 1.00 93.25 104 PRO A O 1
ATOM 854 N N . ASP A 1 105 ? -8.871 -6.470 14.493 1.00 91.69 105 ASP A N 1
ATOM 855 C CA . ASP A 1 105 ? -9.922 -7.421 14.863 1.00 91.69 105 ASP A CA 1
ATOM 856 C C . ASP A 1 105 ? -11.241 -6.689 15.178 1.00 91.69 105 ASP A C 1
ATOM 858 O O . ASP A 1 105 ? -11.193 -5.690 15.895 1.00 91.69 105 ASP A O 1
ATOM 862 N N . PRO A 1 106 ? -12.423 -7.099 14.675 1.00 89.75 106 PRO A N 1
ATOM 863 C CA . PRO A 1 106 ? -13.692 -6.399 14.917 1.00 89.75 106 PRO A CA 1
ATOM 864 C C . PRO A 1 106 ? -14.135 -6.340 16.387 1.00 89.75 106 PRO A C 1
ATOM 866 O O . PRO A 1 106 ? -14.716 -5.334 16.817 1.00 89.75 106 PRO A O 1
ATOM 869 N N . ALA A 1 107 ? -13.866 -7.385 17.163 1.00 90.38 107 ALA A N 1
ATOM 870 C CA . ALA A 1 107 ? -14.369 -7.525 18.521 1.00 90.38 107 ALA A CA 1
ATOM 871 C C . ALA A 1 107 ? -13.377 -6.978 19.553 1.00 90.38 107 ALA A C 1
ATOM 873 O O . ALA A 1 107 ? -13.757 -6.144 20.378 1.00 90.38 107 ALA A O 1
ATOM 874 N N . ASP A 1 108 ? -12.121 -7.408 19.480 1.00 91.38 108 ASP A N 1
ATOM 875 C CA . ASP A 1 108 ? -11.084 -7.157 20.487 1.00 91.38 108 ASP A CA 1
ATOM 876 C C . ASP A 1 108 ? -9.989 -6.192 20.006 1.00 91.38 108 ASP A C 1
ATOM 878 O O . ASP A 1 108 ? -9.072 -5.851 20.755 1.00 91.38 108 ASP A O 1
ATOM 882 N N . GLY A 1 109 ? -10.101 -5.701 18.771 1.00 93.00 109 GLY A N 1
ATOM 883 C CA . GLY A 1 109 ? -9.171 -4.727 18.220 1.00 93.00 109 GLY A CA 1
ATOM 884 C C . GLY A 1 109 ? -9.297 -3.320 18.813 1.00 93.00 109 GLY A C 1
ATOM 885 O O . GLY A 1 109 ? -10.129 -3.012 19.669 1.00 93.00 109 GLY A O 1
ATOM 886 N N . LYS A 1 110 ? -8.465 -2.419 18.294 1.00 95.31 110 LYS A N 1
ATOM 887 C CA . LYS A 1 110 ? -8.286 -1.040 18.764 1.00 95.31 110 LYS A CA 1
ATOM 888 C C . LYS A 1 110 ? -8.654 -0.046 17.666 1.00 95.31 110 LYS A C 1
ATOM 890 O O . LYS A 1 110 ? -8.892 -0.428 16.518 1.00 95.31 110 LYS A O 1
ATOM 895 N N . THR A 1 111 ? -8.791 1.222 18.029 1.00 95.56 111 THR A N 1
ATOM 896 C CA . THR A 1 111 ? -8.929 2.336 17.085 1.00 95.56 111 THR A CA 1
ATOM 897 C C . THR A 1 111 ? -7.571 3.000 16.938 1.00 95.56 111 THR A C 1
ATOM 899 O O . THR A 1 111 ? -6.964 3.371 17.939 1.00 95.56 111 THR A O 1
ATOM 902 N N . LEU A 1 112 ? -7.108 3.178 15.704 1.00 96.25 112 LEU A N 1
ATOM 903 C CA . LEU A 1 112 ? -5.903 3.961 15.453 1.00 96.25 112 LEU A CA 1
ATOM 904 C C . LEU A 1 112 ? -6.245 5.448 15.478 1.00 96.25 112 LEU A C 1
ATOM 906 O O . LEU A 1 112 ? -7.099 5.909 14.716 1.00 96.25 112 LEU A O 1
ATOM 910 N N . ARG A 1 113 ? -5.546 6.205 16.318 1.00 96.25 113 ARG A N 1
ATOM 911 C CA . ARG A 1 113 ? -5.539 7.663 16.284 1.00 96.25 113 ARG A CA 1
ATOM 912 C C . ARG A 1 113 ? -4.224 8.123 15.680 1.00 96.25 113 ARG A C 1
ATOM 914 O O . ARG A 1 113 ? -3.177 8.108 16.320 1.00 96.25 113 ARG A O 1
ATOM 921 N N . ILE A 1 114 ? -4.308 8.545 14.427 1.00 95.62 114 ILE A N 1
ATOM 922 C CA . ILE A 1 114 ? -3.148 8.891 13.612 1.00 95.62 114 ILE A CA 1
ATOM 923 C C . ILE A 1 114 ? -3.001 10.409 13.584 1.00 95.62 114 ILE A C 1
ATOM 925 O O . ILE A 1 114 ? -3.971 11.130 13.333 1.00 95.62 114 ILE A O 1
ATOM 929 N N . ARG A 1 115 ? -1.786 10.905 13.823 1.00 95.31 115 ARG A N 1
ATOM 930 C CA . ARG A 1 115 ? -1.432 12.307 13.574 1.00 95.31 115 ARG A CA 1
ATOM 931 C C . ARG A 1 115 ? -0.541 12.384 12.350 1.00 95.31 115 ARG A C 1
ATOM 933 O O . ARG A 1 115 ? 0.435 11.648 12.245 1.00 95.31 115 ARG A O 1
ATOM 940 N N . PHE A 1 116 ? -0.884 13.298 11.450 1.00 95.19 116 PHE A N 1
ATOM 941 C CA . PHE A 1 116 ? -0.074 13.610 10.282 1.00 95.19 116 PHE A CA 1
ATOM 942 C C . PHE A 1 116 ? 0.657 14.929 10.491 1.00 95.19 116 PHE A C 1
ATOM 944 O O . PHE A 1 116 ? 0.076 15.896 10.985 1.00 95.19 116 PHE A O 1
ATOM 951 N N . SER A 1 117 ? 1.916 14.966 10.078 1.00 94.50 117 SER A N 1
ATOM 952 C CA . SER A 1 117 ? 2.688 16.192 9.891 1.00 94.50 117 SER A CA 1
ATOM 953 C C . SER A 1 117 ? 2.979 16.397 8.408 1.00 94.50 117 SER A C 1
ATOM 955 O O . SER A 1 117 ? 3.007 15.443 7.629 1.00 94.50 117 SER A O 1
ATOM 957 N N . GLU A 1 118 ? 3.179 17.653 8.016 1.00 95.00 118 GLU A N 1
ATOM 958 C CA . GLU A 1 118 ? 3.725 17.974 6.701 1.00 95.00 118 GLU A CA 1
ATOM 959 C C . GLU A 1 118 ? 5.217 17.634 6.696 1.00 95.00 118 GLU A C 1
ATOM 961 O O . GLU A 1 118 ? 5.963 18.107 7.552 1.00 95.00 118 GLU A O 1
ATOM 966 N N . ASP A 1 119 ? 5.631 16.829 5.728 1.00 91.06 119 ASP A N 1
ATOM 967 C CA . ASP A 1 119 ? 7.031 16.601 5.392 1.00 91.06 119 ASP A CA 1
ATOM 968 C C . ASP A 1 119 ? 7.277 17.041 3.940 1.00 91.06 119 ASP A C 1
ATOM 970 O O . ASP A 1 119 ? 6.339 17.258 3.162 1.00 91.06 119 ASP A O 1
ATOM 974 N N . SER A 1 120 ? 8.538 17.230 3.566 1.00 88.25 120 SER A N 1
ATOM 975 C CA . SER A 1 120 ? 8.928 17.698 2.244 1.00 88.25 120 SER A CA 1
ATOM 976 C C . SER A 1 120 ? 10.095 16.899 1.681 1.00 88.25 120 SER A C 1
ATOM 978 O O . SER A 1 120 ? 11.136 16.735 2.310 1.00 88.25 120 SER A O 1
ATOM 980 N N . PHE A 1 121 ? 9.945 16.438 0.441 1.00 82.19 121 PHE A N 1
ATOM 981 C CA . PHE A 1 121 ? 10.994 15.728 -0.278 1.00 82.19 121 PHE A CA 1
ATOM 982 C C . PHE A 1 121 ? 11.106 16.261 -1.700 1.00 82.19 121 PHE A C 1
ATOM 984 O O . PHE A 1 121 ? 10.127 16.293 -2.450 1.00 82.19 121 PHE A O 1
ATOM 991 N N . LEU A 1 122 ? 12.316 16.689 -2.076 1.00 77.81 122 LEU A N 1
ATOM 992 C CA . LEU A 1 122 ? 12.616 17.274 -3.390 1.00 77.81 122 LEU A CA 1
ATOM 993 C C . LEU A 1 122 ? 11.629 18.390 -3.790 1.00 77.81 122 LEU A C 1
ATOM 995 O O . LEU A 1 122 ? 11.167 18.444 -4.926 1.00 77.81 122 LEU A O 1
ATOM 999 N N . GLY A 1 123 ? 11.267 19.250 -2.832 1.00 79.81 123 GLY A N 1
ATOM 1000 C CA . GLY A 1 123 ? 10.339 20.368 -3.037 1.00 79.81 123 GLY A CA 1
ATOM 1001 C C . GLY A 1 123 ? 8.850 20.000 -3.030 1.00 79.81 123 GLY A C 1
ATOM 1002 O O . GLY A 1 123 ? 8.016 20.900 -3.012 1.00 79.81 123 GLY A O 1
ATOM 1003 N N . ASN A 1 124 ? 8.495 18.711 -2.986 1.00 84.25 124 ASN A N 1
ATOM 1004 C CA . ASN A 1 124 ? 7.106 18.267 -2.867 1.00 84.25 124 ASN A CA 1
ATOM 1005 C C . ASN A 1 124 ? 6.740 18.059 -1.400 1.00 84.25 124 ASN A C 1
ATOM 1007 O O . ASN A 1 124 ? 7.434 17.333 -0.689 1.00 84.25 124 ASN A O 1
ATOM 1011 N N . LYS A 1 125 ? 5.635 18.666 -0.969 1.00 90.50 125 LYS A N 1
ATOM 1012 C CA . LYS A 1 125 ? 5.076 18.494 0.373 1.00 90.50 125 LYS A CA 1
ATOM 1013 C C . LYS A 1 125 ? 4.111 17.315 0.402 1.00 90.50 125 LYS A C 1
ATOM 1015 O O . LYS A 1 125 ? 3.345 17.122 -0.542 1.00 90.50 125 LYS A O 1
ATOM 1020 N N . PHE A 1 126 ? 4.133 16.537 1.474 1.00 90.44 126 PHE A N 1
ATOM 1021 C CA . PHE A 1 126 ? 3.219 15.418 1.676 1.00 90.44 126 PHE A CA 1
ATOM 1022 C C . PHE A 1 126 ? 2.893 15.235 3.157 1.00 90.44 126 PHE A C 1
ATOM 1024 O O . PHE A 1 126 ? 3.655 15.627 4.033 1.00 90.44 126 PHE A O 1
ATOM 1031 N N . ALA A 1 127 ? 1.739 14.632 3.434 1.00 92.56 127 ALA A N 1
ATOM 1032 C CA . ALA A 1 127 ? 1.374 14.234 4.785 1.00 92.56 127 ALA A CA 1
ATOM 1033 C C . ALA A 1 127 ? 2.047 12.899 5.131 1.00 92.56 127 ALA A C 1
ATOM 1035 O O . ALA A 1 127 ? 1.892 11.919 4.392 1.00 92.56 127 ALA A O 1
ATOM 1036 N N . GLN A 1 128 ? 2.756 12.864 6.255 1.00 95.06 128 GLN A N 1
ATOM 1037 C CA . GLN A 1 128 ? 3.375 11.668 6.820 1.00 95.06 128 GLN A CA 1
ATOM 1038 C C . GLN A 1 128 ? 2.860 11.444 8.241 1.00 95.06 128 GLN A C 1
ATOM 1040 O O . GLN A 1 128 ? 2.699 12.396 9.007 1.00 95.06 128 GLN A O 1
ATOM 1045 N N . ALA A 1 129 ? 2.557 10.192 8.578 1.00 95.75 129 ALA A N 1
ATOM 1046 C CA . ALA A 1 129 ? 2.211 9.802 9.934 1.00 95.75 129 ALA A CA 1
ATOM 1047 C C . ALA A 1 129 ? 3.416 10.054 10.847 1.00 95.75 129 ALA A C 1
ATOM 1049 O O . ALA A 1 129 ? 4.506 9.560 10.582 1.00 95.75 129 ALA A O 1
ATOM 1050 N N . SER A 1 130 ? 3.208 10.853 11.888 1.00 94.19 130 SER A N 1
ATOM 1051 C CA . SER A 1 130 ? 4.237 11.195 12.879 1.00 94.19 130 SER A CA 1
ATOM 1052 C C . SER A 1 130 ? 3.986 10.576 14.245 1.00 94.19 130 SER A C 1
ATOM 1054 O O . SER A 1 130 ? 4.855 10.628 15.108 1.00 94.19 130 SER A O 1
ATOM 1056 N N . ARG A 1 131 ? 2.771 10.069 14.475 1.00 94.44 131 ARG A N 1
ATOM 1057 C CA . ARG A 1 131 ? 2.397 9.368 15.701 1.00 94.44 131 ARG A CA 1
ATOM 1058 C C . ARG A 1 131 ? 1.159 8.520 15.466 1.00 94.44 131 ARG A C 1
ATOM 1060 O O . ARG A 1 131 ? 0.179 9.015 14.891 1.00 94.44 131 ARG A O 1
ATOM 1067 N N . ILE A 1 132 ? 1.180 7.292 15.971 1.00 97.31 132 ILE A N 1
ATOM 1068 C CA . ILE A 1 132 ? 0.048 6.369 15.929 1.00 97.31 132 ILE A CA 1
ATOM 1069 C C . ILE A 1 132 ? -0.264 5.942 17.364 1.00 97.31 132 ILE A C 1
ATOM 1071 O O . ILE A 1 132 ? 0.465 5.182 17.979 1.00 97.31 132 ILE A O 1
ATOM 1075 N N . ASP A 1 133 ? -1.368 6.449 17.909 1.00 96.50 133 ASP A N 1
ATOM 1076 C CA . ASP A 1 133 ? -1.865 6.019 19.215 1.00 96.50 133 ASP A CA 1
ATOM 1077 C C . ASP A 1 133 ? -2.903 4.891 19.020 1.00 96.50 133 ASP A C 1
ATOM 1079 O O . ASP A 1 133 ? -3.771 4.978 18.143 1.00 96.50 133 ASP A O 1
ATOM 1083 N N . PHE A 1 134 ? -2.854 3.848 19.852 1.00 97.19 134 PHE A N 1
ATOM 1084 C CA . PHE A 1 134 ? -3.811 2.737 19.829 1.00 97.19 134 PHE A C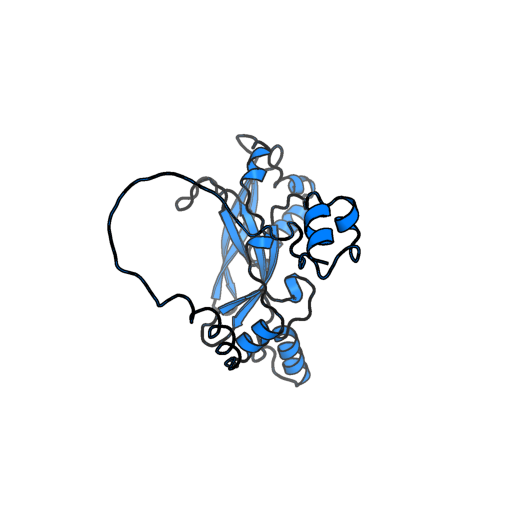A 1
ATOM 1085 C C . PHE A 1 134 ? -4.822 2.888 20.972 1.00 97.19 134 PHE A C 1
ATOM 1087 O O . PHE A 1 134 ? -4.526 2.589 22.127 1.00 97.19 134 PHE A O 1
ATOM 1094 N N . GLU A 1 135 ? -6.032 3.347 20.657 1.00 96.06 135 GLU A N 1
ATOM 1095 C CA . GLU A 1 135 ? -7.080 3.619 21.645 1.00 96.06 135 GLU A CA 1
ATOM 1096 C C . GLU A 1 135 ? -8.086 2.461 21.740 1.00 96.06 135 GLU A C 1
ATOM 1098 O O . GLU A 1 135 ? -8.468 1.849 20.737 1.00 96.06 135 GLU A O 1
ATOM 1103 N N . ASP A 1 136 ? -8.575 2.175 22.947 1.00 94.75 136 ASP A N 1
ATOM 1104 C CA . ASP A 1 136 ? -9.617 1.167 23.136 1.00 94.75 136 ASP A CA 1
ATOM 1105 C C . ASP A 1 136 ? -10.940 1.593 22.489 1.00 94.75 136 ASP A C 1
ATOM 1107 O O . ASP A 1 136 ? -11.365 2.754 22.523 1.00 94.75 136 ASP A O 1
ATOM 1111 N N . ARG A 1 137 ? -11.638 0.627 21.886 1.00 92.75 137 ARG A N 1
ATOM 1112 C CA . ARG A 1 137 ? -12.926 0.887 21.242 1.00 92.75 137 ARG A CA 1
ATOM 1113 C C . ARG A 1 137 ? -14.020 1.071 22.287 1.00 92.75 137 ARG A C 1
ATOM 1115 O O . ARG A 1 137 ? -14.236 0.218 23.139 1.00 92.75 137 ARG A O 1
ATOM 1122 N N . LYS A 1 138 ? -14.815 2.134 22.133 1.00 87.50 138 LYS A N 1
ATOM 1123 C CA . LYS A 1 138 ? -16.004 2.383 22.975 1.00 87.50 138 LYS A CA 1
ATOM 1124 C C . LYS A 1 138 ? -17.052 1.269 22.869 1.00 87.50 138 LYS A C 1
ATOM 1126 O O . LYS A 1 138 ? -17.800 1.036 23.814 1.00 87.50 138 LYS A O 1
ATOM 1131 N N . LYS A 1 139 ? -17.162 0.638 21.696 1.00 88.38 139 LYS A N 1
ATOM 1132 C CA . LYS A 1 139 ? -18.093 -0.459 21.404 1.00 88.38 139 LYS A CA 1
ATOM 1133 C C . LYS A 1 139 ? -17.404 -1.469 20.495 1.00 88.38 139 LYS A C 1
ATOM 1135 O O . LYS A 1 139 ? -16.782 -1.071 19.512 1.00 88.38 139 LYS A O 1
ATOM 1140 N N . LYS A 1 140 ? -17.559 -2.755 20.809 1.00 91.31 140 LYS A N 1
ATOM 1141 C CA . LYS A 1 140 ? -17.109 -3.855 19.949 1.00 91.31 140 LYS A CA 1
ATOM 1142 C C . LYS A 1 140 ? -17.937 -3.884 18.664 1.00 91.31 140 LYS A C 1
ATOM 1144 O O . LYS A 1 140 ? -19.151 -3.654 18.716 1.00 91.31 140 LYS A O 1
ATOM 1149 N N . TYR A 1 141 ? -17.306 -4.172 17.530 1.00 88.94 141 TYR A N 1
ATOM 1150 C CA . TYR A 1 141 ? -18.050 -4.472 16.312 1.00 88.94 141 TYR A CA 1
ATOM 1151 C C . TYR A 1 141 ? -18.518 -5.922 16.341 1.00 88.94 141 TYR A C 1
ATOM 1153 O O . TYR A 1 141 ? -17.937 -6.776 17.005 1.00 88.94 141 TYR A O 1
ATOM 1161 N N . LYS A 1 142 ? -19.610 -6.185 15.628 1.00 88.50 142 LYS A N 1
ATOM 1162 C CA . LYS A 1 142 ? -20.060 -7.548 15.354 1.00 88.50 142 LYS A CA 1
ATOM 1163 C C . LYS A 1 142 ? -19.331 -8.062 14.121 1.00 88.50 142 LYS A C 1
ATOM 1165 O O . LYS A 1 142 ? -19.164 -7.294 13.175 1.00 88.50 142 LYS A O 1
ATOM 1170 N N . ASP A 1 143 ? -19.041 -9.356 14.079 1.00 84.44 143 ASP A N 1
ATOM 1171 C CA . ASP A 1 143 ? -18.393 -10.018 12.936 1.00 84.44 143 ASP A CA 1
ATOM 1172 C C . ASP A 1 143 ? -19.132 -9.803 11.610 1.00 84.44 143 ASP A C 1
ATOM 1174 O O . ASP A 1 143 ? -18.507 -9.735 10.558 1.00 84.44 143 ASP A O 1
ATOM 1178 N N . SER A 1 144 ? -20.448 -9.567 11.661 1.00 87.06 144 SER A N 1
ATOM 1179 C CA . SER A 1 144 ? -21.274 -9.187 10.505 1.00 87.06 144 SER A CA 1
ATOM 1180 C C . SER A 1 144 ? -20.795 -7.926 9.771 1.00 87.06 144 SER A C 1
ATOM 1182 O O . SER A 1 144 ? -21.282 -7.612 8.691 1.00 87.06 144 SER A O 1
ATOM 1184 N N . ILE A 1 145 ? -19.891 -7.139 10.364 1.00 86.50 145 ILE A N 1
ATOM 1185 C CA . ILE A 1 145 ? -19.261 -6.013 9.670 1.00 86.50 145 ILE A CA 1
ATOM 1186 C C . ILE A 1 145 ? -18.388 -6.481 8.501 1.00 86.50 145 ILE A C 1
ATOM 1188 O O . ILE A 1 145 ? -18.285 -5.768 7.506 1.00 86.50 145 ILE A O 1
ATOM 1192 N N . MET A 1 146 ? -17.834 -7.694 8.585 1.00 85.00 146 MET A N 1
ATOM 1193 C CA . MET A 1 146 ? -17.024 -8.287 7.523 1.00 85.00 146 MET A CA 1
ATOM 1194 C C . MET A 1 146 ? -17.847 -8.586 6.269 1.00 85.00 146 MET A C 1
ATOM 1196 O O . MET A 1 146 ? -17.323 -8.474 5.169 1.00 85.00 146 MET A O 1
ATOM 1200 N N . ASP A 1 147 ? -19.144 -8.874 6.410 1.00 87.38 147 ASP A N 1
ATOM 1201 C CA . ASP A 1 147 ? -20.040 -9.088 5.264 1.00 87.38 147 ASP A CA 1
ATOM 1202 C C . ASP A 1 147 ? -20.259 -7.808 4.442 1.00 87.38 147 ASP A C 1
ATOM 1204 O O . ASP A 1 147 ? -20.661 -7.868 3.282 1.00 87.38 147 ASP A O 1
ATOM 1208 N N . LYS A 1 148 ? -20.009 -6.639 5.046 1.00 88.00 148 LYS A N 1
ATOM 1209 C CA . LYS A 1 148 ? -20.088 -5.331 4.382 1.00 88.00 148 LYS A CA 1
ATOM 1210 C C . LYS A 1 148 ? -18.741 -4.860 3.840 1.00 88.00 148 LYS A C 1
ATOM 1212 O O . LYS A 1 148 ? -18.708 -3.880 3.100 1.00 88.00 148 LYS A O 1
ATOM 1217 N N . ALA A 1 149 ? -17.643 -5.492 4.249 1.00 88.06 149 ALA A N 1
ATOM 1218 C CA . ALA A 1 149 ? -16.312 -5.073 3.848 1.00 88.06 149 ALA A CA 1
ATOM 1219 C C . ALA A 1 149 ? -16.077 -5.418 2.365 1.00 88.06 149 ALA A C 1
ATOM 1221 O O . ALA A 1 149 ? -16.332 -6.555 1.957 1.00 88.06 149 ALA A O 1
ATOM 1222 N N . PRO A 1 150 ? -15.599 -4.468 1.542 1.00 89.38 150 PRO A N 1
ATOM 1223 C CA . PRO A 1 150 ? -15.285 -4.744 0.149 1.00 89.38 150 PRO A CA 1
ATOM 1224 C C . PRO A 1 150 ? -14.092 -5.702 0.038 1.00 89.38 150 PRO A C 1
ATOM 1226 O O . PRO A 1 150 ? -13.172 -5.679 0.860 1.00 89.38 150 PRO A O 1
ATOM 1229 N N . ASN A 1 151 ? -14.073 -6.514 -1.021 1.00 90.38 151 ASN A N 1
ATOM 1230 C CA . ASN A 1 151 ? -12.904 -7.320 -1.346 1.00 90.38 151 ASN A CA 1
ATOM 1231 C C . ASN A 1 151 ? -11.786 -6.414 -1.888 1.00 90.38 151 ASN A C 1
ATOM 1233 O O . ASN A 1 151 ? -11.900 -5.858 -2.979 1.00 90.38 151 ASN A O 1
ATOM 1237 N N . LEU A 1 152 ? -10.688 -6.283 -1.140 1.00 91.12 152 LEU A N 1
ATOM 1238 C CA . LEU A 1 152 ? -9.563 -5.434 -1.537 1.00 91.12 152 LEU A CA 1
ATOM 1239 C C . LEU A 1 152 ? -8.827 -5.940 -2.786 1.00 91.12 152 LEU A C 1
ATOM 1241 O O . LEU A 1 152 ? -8.200 -5.132 -3.467 1.00 91.12 152 LEU A O 1
ATOM 1245 N N . ASP A 1 153 ? -8.900 -7.235 -3.111 1.00 89.00 153 ASP A N 1
ATOM 1246 C CA . ASP A 1 153 ? -8.319 -7.767 -4.354 1.00 89.00 153 ASP A CA 1
ATOM 1247 C C . ASP A 1 153 ? -9.108 -7.344 -5.603 1.00 89.00 153 ASP A C 1
ATOM 1249 O O . ASP A 1 153 ? -8.559 -7.329 -6.700 1.00 89.00 153 ASP A O 1
ATOM 1253 N N . GLU A 1 154 ? -10.376 -6.965 -5.438 1.00 90.38 154 GLU A N 1
ATOM 1254 C CA . GLU A 1 154 ? -11.242 -6.468 -6.516 1.00 90.38 154 GLU A CA 1
ATOM 1255 C C . GLU A 1 154 ? -11.231 -4.932 -6.605 1.00 90.38 154 GLU A C 1
ATOM 1257 O O . GLU A 1 154 ? -11.786 -4.355 -7.536 1.00 90.38 154 GLU A O 1
ATOM 1262 N N . ALA A 1 155 ? -10.568 -4.252 -5.662 1.00 89.06 155 ALA A N 1
ATOM 1263 C CA . ALA A 1 155 ? -10.512 -2.791 -5.592 1.00 89.06 155 ALA A CA 1
ATOM 1264 C C . ALA A 1 155 ? -9.536 -2.156 -6.602 1.00 89.06 155 ALA A C 1
ATOM 1266 O O . ALA A 1 155 ? -9.423 -0.932 -6.664 1.00 89.06 155 ALA A O 1
ATOM 1267 N N . PHE A 1 156 ? -8.807 -2.961 -7.381 1.00 90.81 156 PHE A N 1
ATOM 1268 C CA . PHE A 1 156 ? -7.864 -2.482 -8.386 1.00 90.81 156 PHE A CA 1
ATOM 1269 C C . PHE A 1 156 ? -7.895 -3.348 -9.646 1.00 90.81 156 PHE A C 1
ATOM 1271 O O . PHE A 1 156 ? -8.111 -4.555 -9.596 1.00 90.81 156 PHE A O 1
ATOM 1278 N N . THR A 1 157 ? -7.640 -2.725 -10.796 1.00 91.88 157 THR A N 1
ATOM 1279 C CA . THR A 1 157 ? -7.555 -3.428 -12.083 1.00 91.88 157 THR A CA 1
ATOM 1280 C C . THR A 1 157 ? -6.098 -3.706 -12.430 1.00 91.88 157 THR A C 1
ATOM 1282 O O . THR A 1 157 ? -5.254 -2.811 -12.366 1.00 91.88 157 THR A O 1
ATOM 1285 N N . VAL A 1 158 ? -5.801 -4.948 -12.813 1.00 93.75 158 VAL A N 1
ATOM 1286 C CA . VAL A 1 158 ? -4.478 -5.353 -13.299 1.00 93.75 158 VAL A CA 1
ATOM 1287 C C . VAL A 1 158 ? -4.573 -5.619 -14.795 1.00 93.75 158 VAL A C 1
ATOM 1289 O O . VAL A 1 158 ? -5.258 -6.549 -15.212 1.00 93.75 158 VAL A O 1
ATOM 1292 N N . LEU A 1 159 ? -3.885 -4.796 -15.584 1.00 94.44 159 LEU A N 1
ATOM 1293 C CA . LEU A 1 159 ? -3.788 -4.951 -17.036 1.00 94.44 159 LEU A CA 1
ATOM 1294 C C . LEU A 1 159 ? -3.005 -6.214 -17.415 1.00 94.44 159 LEU A C 1
ATOM 1296 O O . LEU A 1 159 ? -2.217 -6.732 -16.616 1.00 94.44 159 LEU A O 1
ATOM 1300 N N . SER A 1 160 ? -3.193 -6.711 -18.639 1.00 95.94 160 SER A N 1
ATOM 1301 C CA . SER A 1 160 ? -2.319 -7.762 -19.156 1.00 95.94 160 SER A CA 1
ATOM 1302 C C . SER A 1 160 ? -0.916 -7.206 -19.442 1.00 95.94 160 SER A C 1
ATOM 1304 O O . SER A 1 160 ? -0.689 -5.996 -19.427 1.00 95.94 160 SER A O 1
ATOM 1306 N N . TYR A 1 161 ? 0.058 -8.089 -19.689 1.00 95.81 161 TYR A N 1
ATOM 1307 C CA . TYR A 1 161 ? 1.403 -7.648 -20.079 1.00 95.81 161 TYR A CA 1
ATOM 1308 C C . TYR A 1 161 ? 1.354 -6.788 -21.348 1.00 95.81 161 TYR A C 1
ATOM 1310 O O . TYR A 1 161 ? 1.981 -5.735 -21.378 1.00 95.81 161 TYR A O 1
ATOM 1318 N N . LYS A 1 162 ? 0.585 -7.227 -22.357 1.00 94.69 162 LYS A N 1
ATOM 1319 C CA . LYS A 1 162 ? 0.463 -6.539 -23.645 1.00 94.69 162 LYS A CA 1
ATOM 1320 C C . LYS A 1 162 ? -0.206 -5.178 -23.481 1.00 94.69 162 LYS A C 1
ATOM 1322 O O . LYS A 1 162 ? 0.383 -4.188 -23.885 1.00 94.69 162 LYS A O 1
ATOM 1327 N N . ASP A 1 163 ? -1.349 -5.114 -22.799 1.00 93.38 163 ASP A N 1
ATOM 1328 C CA . ASP A 1 163 ? -2.077 -3.845 -22.633 1.00 93.38 163 ASP A CA 1
ATOM 1329 C C . ASP A 1 163 ? -1.256 -2.841 -21.814 1.00 93.38 163 ASP A C 1
ATOM 1331 O O . ASP A 1 163 ? -1.270 -1.643 -22.080 1.00 93.38 163 ASP A O 1
ATOM 1335 N N . LEU A 1 164 ? -0.512 -3.322 -20.810 1.00 93.50 164 LEU A N 1
ATOM 1336 C CA . LEU A 1 164 ? 0.363 -2.469 -20.009 1.00 93.50 164 LEU A CA 1
ATOM 1337 C C . LEU A 1 164 ? 1.557 -1.947 -20.821 1.00 93.50 164 LEU A C 1
ATOM 1339 O O . LEU A 1 164 ? 1.971 -0.810 -20.616 1.00 93.50 164 LEU A O 1
ATOM 1343 N N . GLU A 1 165 ? 2.114 -2.765 -21.715 1.00 93.44 165 GLU A N 1
ATOM 1344 C CA . GLU A 1 165 ? 3.186 -2.374 -22.635 1.00 93.44 165 GLU A CA 1
ATOM 1345 C C . GLU A 1 165 ? 2.686 -1.388 -23.694 1.00 93.44 165 GLU A C 1
ATOM 1347 O O . GLU A 1 165 ? 3.298 -0.340 -23.872 1.00 93.44 165 GLU A O 1
ATOM 1352 N N . GLN A 1 166 ? 1.536 -1.656 -24.316 1.00 91.56 166 GLN A N 1
ATOM 1353 C CA . GLN A 1 166 ? 0.890 -0.757 -25.275 1.00 91.56 166 GLN A CA 1
ATOM 1354 C C . GLN A 1 166 ? 0.569 0.595 -24.642 1.00 91.56 166 GLN A C 1
ATOM 1356 O O . GLN A 1 166 ? 0.945 1.631 -25.183 1.00 91.56 166 GLN A O 1
ATOM 1361 N N . LYS A 1 167 ? -0.036 0.592 -23.447 1.00 91.06 167 LYS A N 1
ATOM 1362 C CA . LYS A 1 167 ? -0.324 1.817 -22.695 1.00 91.06 167 LYS A CA 1
ATOM 1363 C C . LYS A 1 167 ? 0.940 2.583 -22.308 1.00 91.06 167 LYS A C 1
ATOM 1365 O O . LYS A 1 167 ? 0.914 3.804 -22.222 1.00 91.06 167 LYS A O 1
ATOM 1370 N N . PHE A 1 168 ? 2.038 1.880 -22.042 1.00 90.88 168 PHE A N 1
ATOM 1371 C CA . PHE A 1 168 ? 3.311 2.507 -21.701 1.00 90.88 168 PHE A CA 1
ATOM 1372 C C . PHE A 1 168 ? 4.032 3.100 -22.920 1.00 90.88 168 PHE A C 1
ATOM 1374 O O . PHE A 1 168 ? 4.609 4.177 -22.807 1.00 90.88 168 PHE A O 1
ATOM 1381 N N . LEU A 1 169 ? 4.007 2.404 -24.058 1.00 89.38 169 LEU A N 1
ATOM 1382 C CA . LEU A 1 169 ? 4.668 2.817 -25.299 1.00 89.38 169 LEU A CA 1
ATOM 1383 C C . LEU A 1 169 ? 3.797 3.718 -26.184 1.00 89.38 169 LEU A C 1
ATOM 1385 O O . LEU A 1 169 ? 4.273 4.166 -27.222 1.00 89.38 169 LEU A O 1
ATOM 1389 N N . GLU A 1 170 ? 2.544 3.954 -25.788 1.00 83.75 170 G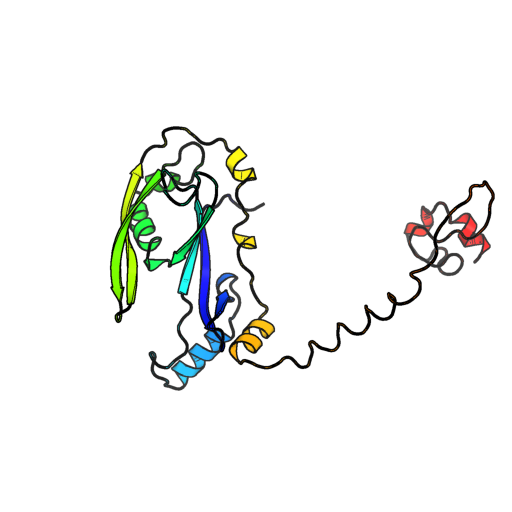LU A N 1
ATOM 1390 C CA . GLU A 1 170 ? 1.540 4.700 -26.559 1.00 83.75 170 GLU A CA 1
ATOM 1391 C C . GLU A 1 170 ? 1.329 4.131 -27.967 1.00 83.75 170 GLU A C 1
ATOM 1393 O O . GLU A 1 170 ? 1.115 4.857 -28.935 1.00 83.75 170 GLU A O 1
ATOM 1398 N N . ILE A 1 171 ? 1.402 2.805 -28.087 1.00 77.19 171 ILE A N 1
ATOM 1399 C CA . ILE A 1 171 ? 1.138 2.120 -29.351 1.00 77.19 171 ILE A CA 1
ATOM 1400 C C . ILE A 1 171 ? -0.378 2.049 -29.530 1.00 77.19 171 ILE A C 1
ATOM 1402 O O . ILE A 1 171 ? -1.065 1.396 -28.741 1.00 77.19 171 ILE A O 1
ATOM 1406 N N . GLU A 1 172 ? -0.888 2.705 -30.572 1.00 55.31 172 GLU A N 1
ATOM 1407 C CA . GLU A 1 172 ? -2.277 2.559 -31.008 1.00 55.31 172 GLU A CA 1
ATOM 1408 C C . GLU A 1 172 ? -2.515 1.109 -31.444 1.00 55.31 172 GLU A C 1
ATOM 1410 O O . GLU A 1 172 ? -1.798 0.557 -32.281 1.00 55.31 172 GLU A O 1
ATOM 1415 N N . ASN A 1 173 ? -3.502 0.460 -30.831 1.00 49.22 173 ASN A N 1
ATOM 1416 C CA . ASN A 1 173 ? -3.854 -0.906 -31.174 1.00 49.22 173 ASN A CA 1
ATOM 1417 C C . ASN A 1 173 ? -4.780 -0.882 -32.399 1.00 49.22 173 ASN A C 1
ATOM 1419 O O . ASN A 1 173 ? -5.985 -0.686 -32.260 1.00 49.22 173 ASN A O 1
ATOM 1423 N N . GLU A 1 174 ? -4.236 -1.098 -33.600 1.00 47.22 174 GLU A N 1
ATOM 1424 C CA . GLU A 1 174 ? -5.041 -1.257 -34.830 1.00 47.22 174 GLU A CA 1
ATOM 1425 C C . GLU A 1 174 ? -5.960 -2.503 -34.780 1.00 47.22 174 GLU A C 1
ATOM 1427 O O . GLU A 1 174 ? -6.847 -2.660 -35.615 1.00 47.22 174 GLU A O 1
ATOM 1432 N N . GLU A 1 175 ? -5.803 -3.378 -33.779 1.00 48.66 175 GLU A N 1
ATOM 1433 C CA . GLU A 1 175 ? -6.601 -4.601 -33.608 1.00 48.66 175 GLU A CA 1
ATOM 1434 C C . GLU A 1 175 ? -7.920 -4.399 -32.823 1.00 48.66 175 GLU A C 1
ATOM 1436 O O . GLU A 1 175 ? -8.702 -5.342 -32.701 1.00 48.66 175 GLU A O 1
ATOM 1441 N N . GLU A 1 176 ? -8.236 -3.191 -32.328 1.00 43.72 176 GLU A N 1
ATOM 1442 C CA . GLU A 1 176 ? -9.518 -2.926 -31.636 1.00 43.72 176 GLU A CA 1
ATOM 1443 C C . GLU A 1 176 ? -10.710 -2.609 -32.569 1.00 43.72 176 GLU A C 1
ATOM 1445 O O . GLU A 1 176 ? -11.852 -2.558 -32.102 1.00 43.72 176 GLU A O 1
ATOM 1450 N N . GLU A 1 177 ? -10.514 -2.487 -33.890 1.00 38.38 177 GLU A N 1
ATOM 1451 C CA . GLU A 1 177 ? -11.628 -2.279 -34.838 1.00 38.38 177 GLU A CA 1
ATOM 1452 C C . GLU A 1 177 ? -12.251 -3.570 -35.415 1.00 38.38 177 GLU A C 1
ATOM 1454 O O . GLU A 1 177 ? -13.342 -3.514 -35.997 1.00 38.38 177 GLU A O 1
ATOM 1459 N N . GLU A 1 178 ? -11.663 -4.757 -35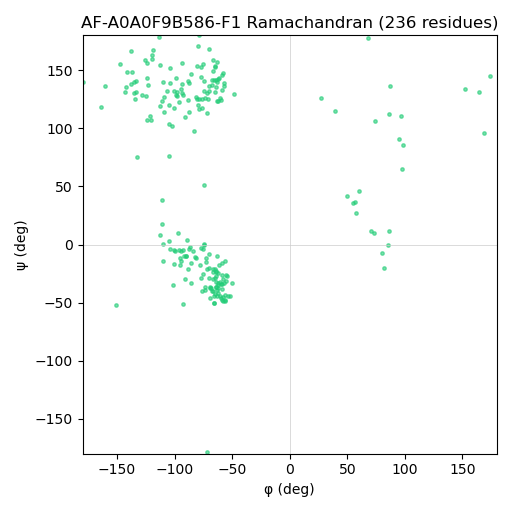.221 1.00 39.19 178 GLU A N 1
ATOM 1460 C CA . GLU A 1 178 ? -12.183 -5.981 -35.863 1.00 39.19 178 GLU A CA 1
ATOM 1461 C C . GLU A 1 178 ? -13.141 -6.836 -35.009 1.00 39.19 178 GLU A C 1
ATOM 1463 O O . GLU A 1 178 ? -13.943 -7.583 -35.577 1.00 39.19 178 GLU A O 1
ATOM 1468 N N . GLU A 1 179 ? -13.204 -6.678 -33.680 1.00 37.22 179 GLU A N 1
ATOM 1469 C CA . GLU A 1 179 ? -14.141 -7.468 -32.849 1.00 37.22 179 GLU A CA 1
ATOM 1470 C C . GLU A 1 179 ? -15.519 -6.821 -32.610 1.00 37.22 179 GLU A C 1
ATOM 1472 O O . GLU A 1 179 ? -16.457 -7.500 -32.179 1.00 37.22 179 GLU A O 1
ATOM 1477 N N . GLN A 1 180 ? -15.729 -5.550 -32.977 1.00 34.72 180 GLN A N 1
ATOM 1478 C CA . GLN A 1 180 ? -17.044 -4.898 -32.824 1.00 34.72 180 GLN A CA 1
ATOM 1479 C C . GLN A 1 180 ? -17.955 -4.980 -34.065 1.00 34.72 180 GLN A C 1
ATOM 1481 O O . GLN A 1 180 ? -19.136 -4.632 -33.992 1.00 34.72 180 GLN A O 1
ATOM 1486 N N . THR A 1 181 ? -17.496 -5.520 -35.201 1.00 34.19 181 THR A N 1
ATOM 1487 C CA . THR A 1 181 ? -18.259 -5.445 -36.468 1.00 34.19 181 THR A CA 1
ATOM 1488 C C . THR A 1 181 ? -19.137 -6.661 -36.812 1.00 34.19 181 THR A C 1
ATOM 1490 O O . THR A 1 181 ? -19.929 -6.584 -37.762 1.00 34.19 181 THR A O 1
ATOM 1493 N N . GLN A 1 182 ? -19.123 -7.755 -36.035 1.00 36.69 182 GLN A N 1
ATOM 1494 C CA . GLN A 1 182 ? -20.038 -8.895 -36.268 1.00 36.69 182 GLN A CA 1
ATOM 1495 C C . GLN A 1 182 ? -21.274 -8.956 -35.353 1.00 36.69 182 GLN A C 1
ATOM 1497 O O . GLN A 1 182 ? -22.253 -9.621 -35.711 1.00 36.69 182 GLN A O 1
ATOM 1502 N N . SER A 1 183 ? -21.313 -8.235 -34.228 1.00 41.22 183 SER A N 1
ATOM 1503 C CA . SER A 1 183 ? -22.447 -8.322 -33.290 1.00 41.22 183 SER A CA 1
ATOM 1504 C C . SER A 1 183 ? -23.602 -7.348 -33.602 1.00 41.22 183 SER A C 1
ATOM 1506 O O . SER A 1 183 ? -24.756 -7.622 -33.255 1.00 41.22 183 SER A O 1
ATOM 1508 N N . GLU A 1 184 ? -23.361 -6.266 -34.355 1.00 35.75 184 GLU A N 1
ATOM 1509 C CA . GL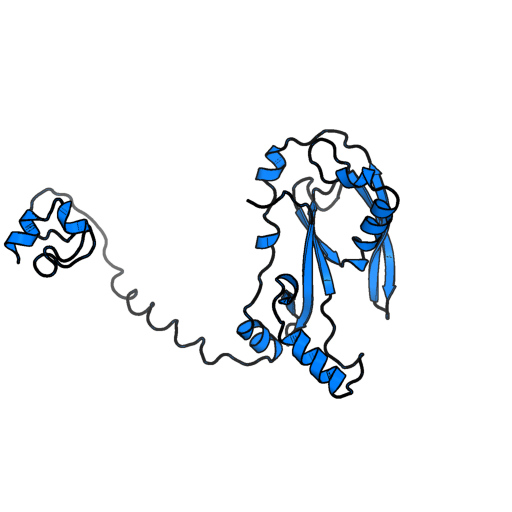U A 1 184 ? -24.362 -5.201 -34.550 1.00 35.75 184 GLU A CA 1
ATOM 1510 C C . GLU A 1 184 ? -25.225 -5.301 -35.825 1.00 35.75 184 GLU A C 1
ATOM 1512 O O . GLU A 1 184 ? -26.285 -4.669 -35.915 1.00 35.75 184 GLU A O 1
ATOM 1517 N N . LYS A 1 185 ? -24.897 -6.167 -36.796 1.00 34.44 185 LYS A N 1
ATOM 1518 C CA . LYS A 1 185 ? -25.691 -6.288 -38.044 1.00 34.44 185 LYS A CA 1
ATOM 1519 C C . LYS A 1 185 ? -27.039 -7.016 -37.908 1.00 34.44 185 LYS A C 1
ATOM 1521 O O . LYS A 1 185 ? -27.784 -7.088 -38.885 1.00 34.44 185 LYS A O 1
ATOM 1526 N N . LYS A 1 186 ? -27.428 -7.505 -36.722 1.00 36.19 186 LYS A N 1
ATOM 1527 C CA . LYS A 1 186 ? -28.742 -8.163 -36.519 1.00 36.19 186 LYS A CA 1
ATOM 1528 C C . LYS A 1 186 ? -29.805 -7.332 -35.794 1.00 36.19 186 LYS A C 1
ATOM 1530 O O . LYS A 1 186 ? -30.945 -7.785 -35.722 1.00 36.19 186 LYS A O 1
ATOM 1535 N N . ARG A 1 187 ? -29.510 -6.116 -35.310 1.00 36.28 187 ARG A N 1
ATOM 1536 C CA . ARG A 1 187 ? -30.483 -5.340 -34.502 1.00 36.28 187 ARG A CA 1
ATOM 1537 C C . ARG A 1 187 ? -31.264 -4.243 -35.233 1.00 36.28 187 ARG A C 1
ATOM 1539 O O . ARG A 1 187 ? -32.230 -3.726 -34.678 1.00 36.28 187 ARG A O 1
ATOM 1546 N N . LYS A 1 188 ? -30.971 -3.951 -36.503 1.00 32.66 188 LYS A N 1
ATOM 1547 C CA . LYS A 1 188 ? -31.767 -3.013 -37.321 1.00 32.66 188 LYS A CA 1
ATOM 1548 C C . LYS A 1 188 ? -32.646 -3.737 -38.341 1.00 32.66 188 LYS A C 1
ATOM 1550 O O . LYS A 1 188 ? -32.367 -3.723 -39.533 1.00 32.66 188 LYS A O 1
ATOM 1555 N N . LYS A 1 189 ? -33.754 -4.329 -37.889 1.00 32.81 189 LYS A N 1
ATOM 1556 C CA . LYS A 1 189 ? -34.994 -4.383 -38.685 1.00 32.81 189 LYS A CA 1
ATOM 1557 C C . LYS A 1 189 ? -36.184 -4.756 -37.800 1.00 32.81 189 LYS A C 1
ATOM 1559 O O . LYS A 1 189 ? -36.265 -5.876 -37.312 1.00 32.81 189 LYS A O 1
ATOM 1564 N N . LYS A 1 190 ? -37.137 -3.817 -37.743 1.00 32.88 190 LYS A N 1
ATOM 1565 C CA . LYS A 1 190 ? -38.531 -3.920 -37.266 1.00 32.88 190 LYS A CA 1
ATOM 1566 C C . LYS A 1 190 ? -38.809 -3.468 -35.827 1.00 32.88 190 LYS A C 1
ATOM 1568 O O . LYS A 1 190 ? -39.327 -4.216 -35.008 1.00 32.88 190 LYS A O 1
ATOM 1573 N N . SER A 1 191 ? -38.614 -2.174 -35.583 1.00 34.59 191 SER A N 1
ATOM 1574 C CA . SER A 1 191 ? -39.632 -1.388 -34.878 1.00 34.59 191 SER A CA 1
ATOM 1575 C C . SER A 1 191 ? -40.776 -1.049 -35.858 1.00 34.59 191 SER A C 1
ATOM 1577 O O . SER A 1 191 ? -40.534 -0.966 -37.060 1.00 34.59 191 SER A O 1
ATOM 1579 N N . LEU A 1 192 ? -41.997 -0.857 -35.332 1.00 37.06 192 LEU A N 1
ATOM 1580 C CA . LEU A 1 192 ? -43.282 -0.507 -35.990 1.00 37.06 192 LEU A CA 1
ATOM 1581 C C . LEU A 1 192 ? -44.252 -1.676 -36.284 1.00 37.06 192 LEU A C 1
ATOM 1583 O O . LEU A 1 192 ? -44.356 -2.141 -37.414 1.00 37.06 192 LEU A O 1
ATOM 1587 N N . LYS A 1 193 ? -45.091 -2.048 -35.303 1.00 32.69 193 LYS A N 1
ATOM 1588 C CA . LYS A 1 193 ? -46.541 -1.722 -35.308 1.00 32.69 193 LYS A CA 1
ATOM 1589 C C . LYS A 1 193 ? -47.279 -2.260 -34.070 1.00 32.69 193 LYS A C 1
ATOM 1591 O O . LYS A 1 193 ? -47.039 -3.360 -33.591 1.00 32.69 193 LYS A O 1
ATOM 1596 N N . LYS A 1 194 ? -48.185 -1.414 -33.577 1.00 34.84 194 LYS A N 1
ATOM 1597 C CA . LYS A 1 194 ? -49.066 -1.542 -32.405 1.00 34.84 194 LYS A CA 1
ATOM 1598 C C . LYS A 1 194 ? -50.254 -2.499 -32.634 1.00 34.84 194 LYS A C 1
ATOM 1600 O O . LYS A 1 194 ? -50.797 -2.534 -33.731 1.00 34.84 194 LYS A O 1
ATOM 1605 N N . LYS A 1 195 ? -50.740 -3.036 -31.501 1.00 30.80 195 LYS A N 1
ATOM 1606 C CA . LYS A 1 195 ? -52.125 -3.419 -31.121 1.00 30.80 195 LYS A CA 1
ATOM 1607 C C . LYS A 1 195 ? -52.777 -4.681 -31.733 1.00 30.80 195 LYS A C 1
ATOM 1609 O O . LYS A 1 195 ? -53.335 -4.639 -32.816 1.00 30.80 195 LYS A O 1
ATOM 1614 N N . GLY A 1 196 ? -52.867 -5.715 -30.883 1.00 31.08 196 GLY A N 1
ATOM 1615 C CA . GLY A 1 196 ? -54.128 -6.226 -30.310 1.00 31.08 196 GLY A CA 1
ATOM 1616 C C . GLY A 1 196 ? -54.949 -7.258 -31.096 1.00 31.08 196 GLY A C 1
ATOM 1617 O O . GLY A 1 196 ? -55.605 -6.890 -32.061 1.00 31.08 196 GLY A O 1
ATOM 1618 N N . LYS A 1 197 ? -55.031 -8.498 -30.582 1.00 28.73 197 LYS A N 1
ATOM 1619 C CA . LYS A 1 197 ? -56.276 -9.247 -30.273 1.00 28.73 197 LYS A CA 1
ATOM 1620 C C . LYS A 1 197 ? -55.979 -10.692 -29.845 1.00 28.73 197 LYS A C 1
ATOM 1622 O O . LYS A 1 197 ? -55.051 -11.323 -30.333 1.00 28.73 197 LYS A O 1
ATOM 1627 N N . GLU A 1 198 ? -56.803 -11.174 -28.922 1.00 34.41 198 GLU A N 1
ATOM 1628 C CA . GLU A 1 198 ? -56.875 -12.537 -28.387 1.00 34.41 198 GLU A CA 1
ATOM 1629 C C . GLU A 1 198 ? -57.126 -13.606 -29.471 1.00 34.41 198 GLU A C 1
ATOM 1631 O O . GLU A 1 198 ? -57.904 -13.359 -30.393 1.00 34.41 198 GLU A O 1
ATOM 1636 N N . LYS A 1 199 ? -56.578 -14.823 -29.288 1.00 27.91 199 LYS A N 1
ATOM 1637 C CA . LYS A 1 199 ? -57.318 -16.106 -29.140 1.00 27.91 199 LYS A CA 1
ATOM 1638 C C . LYS A 1 199 ? -56.417 -17.347 -29.324 1.00 27.91 199 LYS A C 1
ATOM 1640 O O . LYS A 1 199 ? -55.693 -17.469 -30.298 1.00 27.91 199 LYS A O 1
ATOM 1645 N N . LYS A 1 200 ? -56.556 -18.261 -28.353 1.00 26.70 200 LYS A N 1
ATOM 1646 C CA . LYS A 1 200 ? -56.619 -19.740 -28.394 1.00 26.70 200 LYS A CA 1
ATOM 1647 C C . LYS A 1 200 ? -55.928 -20.556 -29.522 1.00 26.70 200 LYS A C 1
ATOM 1649 O O . LYS A 1 200 ? -56.360 -20.514 -30.663 1.00 26.70 200 LYS A O 1
ATOM 1654 N N . VAL A 1 201 ? -55.102 -21.506 -29.044 1.00 27.41 201 VAL A N 1
ATOM 1655 C CA . VAL A 1 201 ? -55.150 -22.975 -29.286 1.00 27.41 201 VAL A CA 1
ATOM 1656 C C . VAL A 1 201 ? -54.446 -23.594 -30.524 1.00 27.41 201 VAL A C 1
ATOM 1658 O O . VAL A 1 201 ? -54.601 -23.153 -31.652 1.00 27.41 201 VAL A O 1
ATOM 1661 N N . ASP A 1 202 ? -53.770 -24.717 -30.213 1.00 25.33 202 ASP A N 1
ATOM 1662 C CA . ASP A 1 202 ? -53.409 -25.919 -31.000 1.00 25.33 202 ASP A CA 1
ATOM 1663 C C . ASP A 1 202 ? -52.025 -26.083 -31.688 1.00 25.33 202 ASP A C 1
ATOM 1665 O O . ASP A 1 202 ? -51.691 -25.481 -32.700 1.00 25.33 202 ASP A O 1
ATOM 1669 N N . LYS A 1 203 ? -51.261 -27.036 -31.114 1.00 32.03 203 LYS A N 1
ATOM 1670 C CA . LYS A 1 203 ? -50.560 -28.191 -31.725 1.00 32.03 203 LYS A CA 1
ATOM 1671 C C . LYS A 1 203 ? -49.862 -28.045 -33.095 1.00 32.03 203 LYS A C 1
ATOM 1673 O O . LYS A 1 203 ? -50.515 -28.115 -34.127 1.00 32.03 203 LYS A O 1
ATOM 1678 N N . LYS A 1 204 ? -48.523 -28.181 -33.087 1.00 29.77 204 LYS A N 1
ATOM 1679 C CA . LYS A 1 204 ? -47.716 -29.311 -33.647 1.00 29.77 204 LYS A CA 1
ATOM 1680 C C . LYS A 1 204 ? -46.308 -28.855 -34.063 1.00 29.77 204 LYS A C 1
ATOM 1682 O O . LYS A 1 204 ? -46.155 -27.921 -34.834 1.00 29.77 204 LYS A O 1
ATOM 1687 N N . GLY A 1 205 ? -45.310 -29.652 -33.670 1.00 35.44 205 GLY A N 1
ATOM 1688 C CA . GLY A 1 205 ? -44.178 -29.981 -34.543 1.00 35.44 205 GLY A CA 1
ATOM 1689 C C . GLY A 1 205 ? -42.910 -29.136 -34.416 1.00 35.44 205 GLY A C 1
ATOM 1690 O O . GLY A 1 205 ? -42.728 -28.177 -35.155 1.00 35.44 205 GLY A O 1
ATOM 1691 N N . LYS A 1 206 ? -41.999 -29.581 -33.542 1.00 41.97 206 LYS A N 1
ATOM 1692 C CA . LYS A 1 206 ? -40.585 -29.917 -33.832 1.00 41.97 206 LYS A CA 1
ATOM 1693 C C . LYS A 1 206 ? -39.873 -30.093 -32.493 1.00 41.97 206 LYS A C 1
ATOM 1695 O O . LYS A 1 206 ? -39.492 -29.117 -31.851 1.00 41.97 206 LYS A O 1
ATOM 1700 N N . LYS A 1 207 ? -39.771 -31.344 -32.031 1.00 58.12 207 LYS A N 1
ATOM 1701 C CA . LYS A 1 207 ? -38.947 -31.667 -30.862 1.00 58.12 207 LYS A CA 1
ATOM 1702 C C . LYS A 1 207 ? -37.499 -31.380 -31.263 1.00 58.12 207 LYS A C 1
ATOM 1704 O O . LYS A 1 207 ? -37.098 -31.740 -32.359 1.00 58.12 207 LYS A O 1
ATOM 1709 N N . LYS A 1 208 ? -36.759 -30.659 -30.429 1.00 62.41 208 LYS A N 1
ATOM 1710 C CA . LYS A 1 208 ? -35.302 -30.509 -30.537 1.00 62.41 208 LYS A CA 1
ATOM 1711 C C . LYS A 1 208 ? -34.684 -31.391 -29.457 1.00 62.41 208 LYS A C 1
ATOM 1713 O O . LYS A 1 208 ? -35.344 -31.625 -28.444 1.00 62.41 208 LYS A O 1
ATOM 1718 N N . CYS A 1 209 ? -33.464 -31.885 -29.666 1.00 66.75 209 CYS A N 1
ATOM 1719 C CA . CYS A 1 209 ? -32.769 -32.623 -28.616 1.00 66.75 209 CYS A CA 1
ATOM 1720 C C . CYS A 1 209 ? -32.576 -31.692 -27.406 1.00 66.75 209 CYS A C 1
ATOM 1722 O O . CYS A 1 209 ? -32.040 -30.594 -27.587 1.00 66.75 209 CYS A O 1
ATOM 1724 N N . PRO A 1 210 ? -33.008 -32.084 -26.195 1.00 69.62 210 PRO A N 1
ATOM 1725 C CA . PRO A 1 210 ? -32.836 -31.266 -24.997 1.00 69.62 210 PRO A CA 1
ATOM 1726 C C . PRO A 1 210 ? -31.358 -31.059 -24.638 1.00 69.62 210 PRO A C 1
ATOM 1728 O O . PRO A 1 210 ? -31.021 -30.038 -24.051 1.00 69.62 210 PRO A O 1
ATOM 1731 N N . HIS A 1 211 ? -30.479 -31.963 -25.077 1.00 69.62 211 HIS A N 1
ATOM 1732 C CA . HIS A 1 211 ? -29.027 -31.875 -24.894 1.00 69.62 211 HIS A CA 1
ATOM 1733 C C . HIS A 1 211 ? -28.312 -31.113 -26.028 1.00 69.62 211 HIS A C 1
ATOM 1735 O O . HIS A 1 211 ? -27.095 -31.010 -26.039 1.00 69.62 211 HIS A O 1
ATOM 1741 N N . GLY A 1 212 ? -29.050 -30.545 -26.993 1.00 70.62 212 GLY A N 1
ATOM 1742 C CA . GLY A 1 212 ? -28.480 -29.690 -28.046 1.00 70.62 212 GLY A CA 1
ATOM 1743 C C . GLY A 1 212 ? -27.927 -30.417 -29.281 1.00 70.62 212 GLY A C 1
ATOM 1744 O O . GLY A 1 212 ? -27.509 -29.749 -30.225 1.00 70.62 212 GLY A O 1
ATOM 1745 N N . HIS A 1 213 ? -27.984 -31.751 -29.322 1.00 74.81 213 HIS A N 1
ATOM 1746 C CA . HIS A 1 213 ? -27.559 -32.570 -30.469 1.00 74.81 213 HIS A CA 1
ATOM 1747 C C . HIS A 1 213 ? -28.607 -32.637 -31.599 1.00 74.81 213 HIS A C 1
ATOM 1749 O O . HIS A 1 213 ? -29.749 -32.176 -31.453 1.00 74.81 213 HIS A O 1
ATOM 1755 N N . LYS A 1 214 ? -28.242 -33.205 -32.756 1.00 73.06 214 LYS A N 1
ATOM 1756 C CA . LYS A 1 214 ? -29.170 -33.357 -33.887 1.00 73.06 214 LYS A CA 1
ATOM 1757 C C . LYS A 1 214 ? -29.949 -34.665 -33.755 1.00 73.06 214 LYS A C 1
ATOM 1759 O O . LYS A 1 214 ? -29.391 -35.750 -33.876 1.00 73.06 214 LYS A O 1
ATOM 1764 N N . LEU A 1 215 ? -31.264 -34.550 -33.547 1.00 71.12 215 LEU A N 1
ATOM 1765 C CA . LEU A 1 215 ? -32.167 -35.707 -33.558 1.00 71.12 215 LEU A CA 1
ATOM 1766 C C . LEU A 1 215 ? -32.062 -36.456 -34.897 1.00 71.12 215 LEU A C 1
ATOM 1768 O O . LEU A 1 215 ? -31.991 -35.819 -35.948 1.00 71.12 215 LEU A O 1
ATOM 1772 N N . GLY A 1 216 ? -32.017 -37.786 -34.833 1.00 66.62 216 GLY A N 1
ATOM 1773 C CA . GLY A 1 216 ? -31.907 -38.699 -35.973 1.00 66.62 216 GLY A CA 1
ATOM 1774 C C . GLY A 1 216 ? -30.492 -38.897 -36.522 1.00 66.62 216 GLY A C 1
ATOM 1775 O O . GLY A 1 216 ? -30.229 -39.896 -37.175 1.00 66.62 216 GLY A O 1
ATOM 1776 N N . LYS A 1 217 ? -29.547 -37.986 -36.258 1.00 68.81 217 LYS A N 1
ATOM 1777 C CA . LYS A 1 217 ? -28.183 -38.108 -36.803 1.00 68.81 217 LYS A CA 1
ATOM 1778 C C . LYS A 1 217 ? -27.160 -38.628 -35.798 1.00 68.81 217 LYS A C 1
ATOM 1780 O O . LYS A 1 217 ? -26.274 -39.368 -36.193 1.00 68.81 217 LYS A O 1
ATOM 1785 N N . ASP A 1 218 ? -27.332 -38.258 -34.534 1.00 70.38 218 ASP A N 1
ATOM 1786 C CA . ASP A 1 218 ? -26.395 -38.553 -33.448 1.00 70.38 218 ASP A CA 1
ATOM 1787 C C . ASP A 1 218 ? -27.012 -39.582 -32.467 1.00 70.38 218 ASP A C 1
ATOM 1789 O O . ASP A 1 218 ? -26.955 -39.422 -31.246 1.00 70.38 218 ASP A O 1
ATOM 1793 N N . PHE A 1 219 ? -27.748 -40.575 -32.989 1.00 68.44 219 PHE A N 1
ATOM 1794 C CA . PHE A 1 219 ? -28.463 -41.560 -32.171 1.00 68.44 219 PHE A CA 1
ATOM 1795 C C . PHE A 1 219 ? -27.487 -42.598 -31.602 1.00 68.44 219 PHE A C 1
ATOM 1797 O O . PHE A 1 219 ? -26.892 -43.350 -32.361 1.00 68.44 219 PHE A O 1
ATOM 1804 N N . ASP A 1 220 ? -27.385 -42.654 -30.269 1.00 73.06 220 ASP A N 1
ATOM 1805 C CA . ASP A 1 220 ? -26.507 -43.566 -29.504 1.00 73.06 220 ASP A CA 1
ATOM 1806 C C . ASP A 1 220 ? -25.001 -43.230 -29.528 1.00 73.06 220 ASP A C 1
ATOM 1808 O O . ASP A 1 220 ? -24.188 -43.988 -29.013 1.00 73.06 220 ASP A O 1
ATOM 1812 N N . ASP A 1 221 ? -24.630 -42.055 -30.049 1.00 77.56 221 ASP A N 1
ATOM 1813 C CA . ASP A 1 221 ? -23.231 -41.595 -30.107 1.00 77.56 221 ASP A CA 1
ATOM 1814 C C . ASP A 1 221 ? -22.723 -40.960 -28.795 1.00 77.56 221 ASP A C 1
ATOM 1816 O O . ASP A 1 221 ? -21.530 -40.691 -28.650 1.00 77.56 221 ASP A O 1
ATOM 1820 N N . PHE A 1 222 ? -23.615 -40.678 -27.840 1.00 74.56 222 PHE A N 1
ATOM 1821 C CA . PHE A 1 222 ? -23.292 -39.955 -26.606 1.00 74.56 222 PHE A CA 1
ATOM 1822 C C . PHE A 1 222 ? -23.925 -40.626 -25.384 1.00 74.56 222 PHE A C 1
ATOM 1824 O O . PHE A 1 222 ? -25.101 -40.985 -25.436 1.00 74.56 222 PHE A O 1
ATOM 1831 N N . ASP A 1 223 ? -23.198 -40.687 -24.263 1.00 72.69 223 ASP A N 1
ATOM 1832 C CA . ASP A 1 223 ? -23.637 -41.306 -22.993 1.00 72.69 223 ASP A CA 1
ATOM 1833 C C . ASP A 1 223 ? -24.979 -40.751 -22.468 1.00 72.69 223 ASP A C 1
ATOM 1835 O O . ASP A 1 223 ? -25.752 -41.438 -21.794 1.00 72.69 223 ASP A O 1
ATOM 1839 N N . ASP A 1 224 ? -25.304 -39.502 -22.813 1.00 73.62 224 ASP A N 1
ATOM 1840 C CA . ASP A 1 224 ? -26.564 -38.853 -22.443 1.00 73.62 224 ASP A CA 1
ATOM 1841 C C . ASP A 1 224 ? -27.778 -39.401 -23.226 1.00 73.62 224 ASP A C 1
ATOM 1843 O O . ASP A 1 224 ? -28.930 -39.197 -22.827 1.00 73.62 224 ASP A O 1
ATOM 1847 N N . CYS A 1 225 ? -27.556 -40.138 -24.324 1.00 71.69 225 CYS A N 1
ATOM 1848 C CA . CYS A 1 225 ? -28.616 -40.748 -25.130 1.00 71.69 225 CYS A CA 1
ATOM 1849 C C . CYS A 1 225 ? -29.309 -41.909 -24.404 1.00 71.69 225 CYS A C 1
ATOM 1851 O O . CYS A 1 225 ? -30.506 -42.125 -24.615 1.00 71.69 225 CYS A O 1
ATOM 1853 N N . ASP A 1 226 ? -28.617 -42.620 -23.509 1.00 70.25 226 ASP A N 1
ATOM 1854 C CA . ASP A 1 226 ? -29.159 -43.731 -22.703 1.00 70.25 226 ASP A CA 1
ATOM 1855 C C . ASP A 1 226 ? -30.261 -43.312 -21.743 1.00 70.25 226 ASP A C 1
ATOM 1857 O O . ASP A 1 226 ? -31.168 -44.091 -21.441 1.00 70.25 226 ASP A O 1
ATOM 1861 N N . LYS A 1 227 ? -30.243 -42.049 -21.322 1.00 70.25 227 LYS A N 1
ATOM 1862 C CA . LYS A 1 227 ? -31.211 -41.499 -20.367 1.00 70.25 227 LYS A CA 1
ATOM 1863 C C . LYS A 1 227 ? -32.138 -40.460 -21.000 1.00 70.25 227 LYS A C 1
ATOM 1865 O O . LYS A 1 227 ? -32.912 -39.813 -20.298 1.00 70.25 227 LYS A O 1
ATOM 1870 N N . CYS A 1 228 ? -32.091 -40.302 -22.323 1.00 72.56 228 CYS A N 1
ATOM 1871 C CA . CYS A 1 228 ? -32.807 -39.245 -23.025 1.00 72.56 228 CYS A CA 1
ATOM 1872 C C . CYS A 1 228 ? -34.297 -39.579 -23.234 1.00 72.56 228 CYS A C 1
ATOM 1874 O O . CYS A 1 228 ? -34.664 -40.517 -23.945 1.00 72.56 228 CYS A O 1
ATOM 1876 N N . GLU A 1 229 ? -35.192 -38.743 -22.699 1.00 69.12 229 GLU A N 1
ATOM 1877 C CA . GLU A 1 229 ? -36.653 -38.926 -22.798 1.00 69.12 229 GLU A CA 1
ATOM 1878 C C . GLU A 1 229 ? -37.193 -38.834 -24.237 1.00 69.12 229 GLU A C 1
ATOM 1880 O O . GLU A 1 229 ? -38.269 -39.352 -24.555 1.00 69.12 229 GLU A O 1
ATOM 1885 N N . VAL A 1 230 ? -36.444 -38.193 -25.142 1.00 73.62 230 VAL A N 1
ATOM 1886 C CA . VAL A 1 230 ? -36.785 -38.098 -26.570 1.00 73.62 230 VAL A CA 1
ATOM 1887 C C . VAL A 1 230 ? -36.069 -39.142 -27.434 1.00 73.62 230 VAL A C 1
ATOM 1889 O O . VAL A 1 230 ? -36.211 -39.088 -28.656 1.00 73.62 230 VAL A O 1
ATOM 1892 N N . ARG A 1 231 ? -35.391 -40.139 -26.837 1.00 72.88 231 ARG A N 1
ATOM 1893 C CA . ARG A 1 231 ? -34.692 -41.226 -27.555 1.00 72.88 231 ARG A CA 1
ATOM 1894 C C . ARG A 1 231 ? -35.593 -41.925 -28.577 1.00 72.88 231 ARG A C 1
ATOM 1896 O O . ARG A 1 231 ? -35.211 -42.049 -29.730 1.00 72.88 231 ARG A O 1
ATOM 1903 N N . LYS A 1 232 ? -36.844 -42.242 -28.217 1.00 70.38 232 LYS A N 1
ATOM 1904 C CA . LYS A 1 232 ? -37.836 -42.858 -29.132 1.00 70.38 232 LYS A CA 1
ATOM 1905 C C . LYS A 1 232 ? -38.245 -41.977 -30.320 1.00 70.38 232 LYS A C 1
ATOM 1907 O O . LYS A 1 232 ? -38.803 -42.474 -31.292 1.00 70.38 232 LYS A O 1
ATOM 1912 N N . ALA A 1 233 ? -38.084 -40.657 -30.211 1.00 69.69 233 ALA A N 1
ATOM 1913 C CA . ALA A 1 233 ? -38.306 -39.742 -31.330 1.00 69.69 233 ALA A CA 1
ATOM 1914 C C . ALA A 1 233 ? -37.045 -39.613 -32.195 1.00 69.69 233 ALA A C 1
ATOM 1916 O O . ALA A 1 233 ? -37.174 -39.477 -33.402 1.00 69.69 233 ALA A O 1
ATOM 1917 N N . CYS A 1 234 ? -35.862 -39.708 -31.578 1.00 69.81 234 CYS A N 1
ATOM 1918 C CA . CYS A 1 234 ? -34.569 -39.741 -32.255 1.00 69.81 234 CYS A CA 1
ATOM 1919 C C . CYS A 1 234 ? -34.408 -41.019 -33.100 1.00 69.81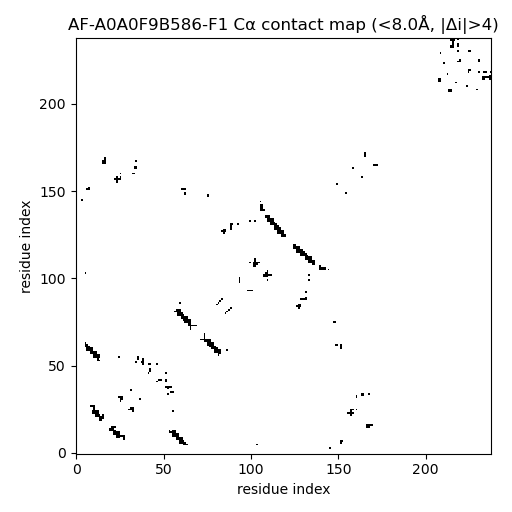 234 CYS A C 1
ATOM 1921 O O . CYS A 1 234 ? -34.077 -40.915 -34.269 1.00 69.81 234 CYS A O 1
ATOM 1923 N N . GLU A 1 235 ? -34.775 -42.189 -32.561 1.00 72.38 235 GLU A N 1
ATOM 1924 C CA . GLU A 1 235 ? -34.767 -43.485 -33.270 1.00 72.38 235 GLU A CA 1
ATOM 1925 C C . GLU A 1 235 ? -35.662 -43.486 -34.520 1.00 72.38 235 GLU A C 1
ATOM 1927 O O . GLU A 1 235 ? -35.352 -44.119 -35.518 1.00 72.38 235 GLU A O 1
ATOM 1932 N N . LYS A 1 236 ? -36.785 -42.757 -34.487 1.00 69.19 236 LYS A N 1
ATOM 1933 C CA . LYS A 1 236 ? -37.720 -42.673 -35.622 1.00 69.19 236 LYS A CA 1
ATOM 1934 C C . LYS A 1 236 ? -37.266 -41.732 -36.736 1.00 69.19 236 LYS A C 1
ATOM 1936 O O . LYS A 1 236 ? -37.848 -41.783 -37.816 1.00 69.19 236 LYS A O 1
ATOM 1941 N N . GLU A 1 237 ? -36.325 -40.836 -36.451 1.00 64.88 237 GLU A N 1
ATOM 1942 C CA . GLU A 1 237 ? -35.736 -39.921 -37.437 1.00 64.88 237 GLU A CA 1
ATOM 1943 C C . GLU A 1 237 ? -34.312 -40.344 -37.846 1.00 64.88 237 GLU A C 1
ATOM 1945 O O . GLU A 1 237 ? -33.688 -39.618 -38.621 1.00 64.88 237 GLU A O 1
ATOM 1950 N N . SER A 1 238 ? -33.819 -41.482 -37.328 1.00 56.66 238 SER A N 1
ATOM 1951 C CA . SER A 1 238 ? -32.514 -42.078 -37.644 1.00 56.66 238 SER A CA 1
ATOM 1952 C C . SER A 1 238 ? -32.577 -43.025 -38.836 1.00 56.66 238 SER A C 1
ATOM 1954 O O . SER A 1 238 ? -33.613 -43.712 -38.985 1.00 56.66 238 SER A O 1
#

Nearest PDB structures (foldseek):
  3hm2-assembly2_G  TM=4.611E-01  e=7.968E+00  Corynebacterium diphtheriae